Protein AF-A0A9N9E4N5-F1 (afdb_monomer_lite)

Structure (mmCIF, N/CA/C/O backbone):
data_AF-A0A9N9E4N5-F1
#
_entry.id   AF-A0A9N9E4N5-F1
#
loop_
_atom_site.group_PDB
_atom_site.id
_atom_site.type_symbol
_atom_site.label_atom_id
_atom_site.label_alt_id
_atom_site.label_comp_id
_atom_site.label_asym_id
_atom_site.label_entity_id
_atom_site.label_seq_id
_atom_site.pdbx_PDB_ins_code
_atom_site.Cartn_x
_atom_site.Cartn_y
_atom_site.Cartn_z
_atom_site.occupancy
_atom_site.B_iso_or_equiv
_atom_site.auth_seq_id
_atom_site.auth_comp_id
_atom_site.auth_asym_id
_atom_site.auth_atom_id
_atom_site.pdbx_PDB_model_num
ATOM 1 N N . LEU A 1 1 ? 21.007 6.378 -10.034 1.00 40.19 1 LEU A N 1
ATOM 2 C CA . LEU A 1 1 ? 21.274 6.884 -11.400 1.00 40.19 1 LEU A CA 1
ATOM 3 C C . LEU A 1 1 ? 22.443 6.085 -11.965 1.00 40.19 1 LEU A C 1
ATOM 5 O O . LEU A 1 1 ? 23.424 5.901 -11.254 1.00 40.19 1 LEU A O 1
ATOM 9 N N . ALA A 1 2 ? 22.245 5.466 -13.129 1.00 39.94 2 ALA A N 1
ATOM 10 C CA . ALA A 1 2 ? 23.002 4.316 -13.631 1.00 39.94 2 ALA A CA 1
ATOM 11 C C . ALA A 1 2 ? 24.512 4.587 -13.813 1.00 39.94 2 ALA A C 1
ATOM 13 O O . ALA A 1 2 ? 24.891 5.540 -14.486 1.00 39.94 2 ALA A O 1
ATOM 14 N N . LYS A 1 3 ? 25.372 3.726 -13.250 1.00 39.16 3 LYS A N 1
ATOM 15 C CA . LYS A 1 3 ? 26.809 3.657 -13.575 1.00 39.16 3 LYS A CA 1
ATOM 16 C C . LYS A 1 3 ? 27.015 2.567 -14.636 1.00 39.16 3 LYS A C 1
ATOM 18 O O . LYS A 1 3 ? 26.540 1.455 -14.431 1.00 39.16 3 LYS A O 1
ATOM 23 N N . GLY A 1 4 ? 27.696 2.877 -15.744 1.00 64.00 4 GLY A N 1
ATOM 24 C CA . GLY A 1 4 ? 28.015 1.925 -16.826 1.00 64.00 4 GLY A CA 1
ATOM 25 C C . GLY A 1 4 ? 27.503 2.361 -18.206 1.00 64.00 4 GLY A C 1
ATOM 26 O O . GLY A 1 4 ? 27.518 3.546 -18.500 1.00 64.00 4 GLY A O 1
ATOM 27 N N . THR A 1 5 ? 27.016 1.420 -19.026 1.00 58.59 5 THR A N 1
ATOM 28 C CA . THR A 1 5 ? 26.587 1.518 -20.452 1.00 58.59 5 THR A CA 1
ATOM 29 C C . THR A 1 5 ? 25.711 2.723 -20.843 1.00 58.59 5 THR A C 1
ATOM 31 O O . THR A 1 5 ? 25.606 3.059 -22.028 1.00 58.59 5 THR A O 1
ATOM 34 N N . TYR A 1 6 ? 25.095 3.364 -19.851 1.00 68.06 6 TYR A N 1
ATOM 35 C CA . TYR A 1 6 ? 24.177 4.495 -19.953 1.00 68.06 6 TYR A CA 1
ATOM 36 C C . TYR A 1 6 ? 24.793 5.852 -19.572 1.00 68.06 6 TYR A C 1
ATOM 38 O O . TYR A 1 6 ? 24.125 6.873 -19.697 1.00 68.06 6 TYR A O 1
ATOM 46 N N . SER A 1 7 ? 26.050 5.892 -19.118 1.00 61.91 7 SER A N 1
ATOM 47 C CA . SER A 1 7 ? 26.745 7.129 -18.726 1.00 61.91 7 SER A CA 1
ATOM 48 C C . SER A 1 7 ? 27.015 8.074 -19.898 1.00 61.91 7 SER A C 1
ATOM 50 O O . SER A 1 7 ? 27.228 9.261 -19.683 1.00 61.91 7 SER A O 1
ATOM 52 N N . THR A 1 8 ? 26.999 7.557 -21.129 1.00 64.56 8 THR A N 1
ATOM 53 C CA . THR A 1 8 ? 27.226 8.316 -22.367 1.00 64.56 8 THR A CA 1
ATOM 54 C C . THR A 1 8 ? 25.935 8.826 -23.011 1.00 64.56 8 THR A C 1
ATOM 56 O O . THR A 1 8 ? 25.988 9.394 -24.100 1.00 64.56 8 THR A O 1
ATOM 59 N N . VAL A 1 9 ? 24.771 8.583 -22.396 1.00 71.38 9 VAL A N 1
ATOM 60 C CA . VAL A 1 9 ? 23.482 9.033 -22.934 1.00 71.38 9 VAL A CA 1
ATOM 61 C C . VAL A 1 9 ? 23.268 10.497 -22.567 1.00 71.38 9 VAL A C 1
ATOM 63 O O . VAL A 1 9 ? 23.123 10.842 -21.396 1.00 71.38 9 VAL A O 1
ATOM 66 N N . THR A 1 10 ? 23.221 11.354 -23.582 1.00 70.75 10 THR A N 1
ATOM 67 C CA . THR A 1 10 ? 22.830 12.759 -23.464 1.00 70.75 10 THR A CA 1
ATOM 68 C C . THR A 1 10 ? 21.350 12.906 -23.804 1.00 70.75 10 THR A C 1
ATOM 70 O O . THR A 1 10 ? 20.903 12.471 -24.862 1.00 70.75 10 THR A O 1
ATOM 73 N N . PHE A 1 11 ? 20.577 13.503 -22.896 1.00 73.31 11 PHE A N 1
ATOM 74 C CA . PHE A 1 11 ? 19.181 13.866 -23.148 1.00 73.31 11 PHE A CA 1
ATOM 75 C C . PHE A 1 11 ? 19.132 15.288 -23.714 1.00 73.31 11 PHE A C 1
ATOM 77 O O . PHE A 1 11 ? 18.955 16.254 -22.974 1.00 73.31 11 PHE A O 1
ATOM 84 N N . ASP A 1 12 ? 19.355 15.416 -25.018 1.00 73.19 12 ASP A N 1
ATOM 85 C CA . ASP A 1 12 ? 19.166 16.657 -25.769 1.00 73.19 12 ASP A CA 1
ATOM 86 C C . ASP A 1 12 ? 17.814 16.655 -26.506 1.00 73.19 12 ASP A C 1
ATOM 88 O O . ASP A 1 12 ? 17.068 15.672 -26.490 1.00 73.19 12 ASP A O 1
ATOM 92 N N . LYS A 1 13 ? 17.462 17.789 -27.127 1.00 69.25 13 LYS A N 1
ATOM 93 C CA . LYS A 1 13 ? 16.214 17.917 -27.902 1.00 69.25 13 LYS A CA 1
ATOM 94 C C . LYS A 1 13 ? 16.168 16.951 -29.089 1.00 69.25 13 LYS A C 1
ATOM 96 O O . LYS A 1 13 ? 15.082 16.598 -29.534 1.00 69.25 13 LYS A O 1
ATOM 101 N N . ASP A 1 14 ? 17.329 16.483 -29.531 1.00 67.12 14 ASP A N 1
ATOM 102 C CA . ASP A 1 14 ? 17.497 15.684 -30.732 1.00 67.12 14 ASP A CA 1
ATOM 103 C C . ASP A 1 14 ? 17.645 14.182 -30.429 1.00 67.12 14 ASP A C 1
ATOM 105 O O . ASP A 1 14 ? 17.916 13.384 -31.328 1.00 67.12 14 ASP A O 1
ATOM 109 N N . VAL A 1 15 ? 17.414 13.750 -29.183 1.00 72.00 15 VAL A N 1
ATOM 110 C CA . VAL A 1 15 ? 17.681 12.372 -28.734 1.00 72.00 15 VAL A CA 1
ATOM 111 C C . VAL A 1 15 ? 16.871 11.310 -29.497 1.00 72.00 15 VAL A C 1
ATOM 113 O O . VAL A 1 15 ? 17.316 10.172 -29.631 1.00 72.00 15 VAL A O 1
ATOM 116 N N . PHE A 1 16 ? 15.715 11.688 -30.057 1.00 71.56 16 PHE A N 1
ATOM 117 C CA . PHE A 1 16 ? 14.858 10.840 -30.903 1.00 71.56 16 PHE A CA 1
ATOM 118 C C . PHE A 1 16 ? 14.857 11.242 -32.387 1.00 71.56 16 PHE A C 1
ATOM 120 O O . PHE A 1 16 ? 14.006 10.791 -33.164 1.00 71.56 16 PHE A O 1
ATOM 127 N N . THR A 1 17 ? 15.806 12.085 -32.802 1.00 70.62 17 THR A N 1
ATOM 128 C CA . THR A 1 17 ? 16.008 12.406 -34.218 1.00 70.62 17 THR A CA 1
ATOM 129 C C . THR A 1 17 ? 16.656 11.233 -34.949 1.00 70.62 17 THR A C 1
ATOM 131 O O . THR A 1 17 ? 17.382 10.404 -34.386 1.00 70.62 17 THR A O 1
ATOM 134 N N . LYS A 1 18 ? 16.343 11.117 -36.241 1.00 64.81 18 LYS A N 1
ATOM 135 C CA . LYS A 1 18 ? 16.797 10.001 -37.073 1.00 64.81 18 LYS A CA 1
ATOM 136 C C . LYS A 1 18 ? 18.325 10.032 -37.204 1.00 64.81 18 LYS A C 1
ATOM 138 O O . LYS A 1 18 ? 18.874 11.010 -37.691 1.00 64.81 18 LYS A O 1
ATOM 143 N N . GLY A 1 19 ? 18.986 8.936 -36.825 1.00 61.50 19 GLY A N 1
ATOM 144 C CA . GLY A 1 19 ? 20.447 8.797 -36.905 1.00 61.50 19 GLY A CA 1
ATOM 145 C C . GLY A 1 19 ? 21.194 9.052 -35.592 1.00 61.50 19 GLY A C 1
ATOM 146 O O . GLY A 1 19 ? 22.411 8.890 -35.567 1.00 61.50 19 GLY A O 1
ATOM 147 N N . SER A 1 20 ? 20.498 9.387 -34.496 1.00 68.06 20 SER A N 1
ATOM 148 C CA . SER A 1 20 ? 21.134 9.512 -33.181 1.00 68.06 20 SER A CA 1
ATOM 149 C C . SER A 1 20 ? 21.554 8.136 -32.628 1.00 68.06 20 SER A C 1
ATOM 151 O O . SER A 1 20 ? 20.694 7.262 -32.445 1.00 68.06 20 SER A O 1
ATOM 153 N N . PRO A 1 21 ? 22.847 7.928 -32.305 1.00 67.50 21 PRO A N 1
ATOM 154 C CA . PRO A 1 21 ? 23.360 6.647 -31.810 1.00 67.50 21 PRO A CA 1
ATOM 155 C C . PRO A 1 21 ? 22.882 6.312 -30.386 1.00 67.50 21 PRO A C 1
ATOM 157 O O . PRO A 1 21 ? 22.991 5.165 -29.954 1.00 67.50 21 PRO A O 1
ATOM 160 N N . ASN A 1 22 ? 22.335 7.293 -29.659 1.00 76.25 22 ASN A N 1
ATOM 161 C CA . ASN A 1 22 ? 21.905 7.150 -28.265 1.00 76.25 22 ASN A CA 1
ATOM 162 C C . ASN A 1 22 ? 20.390 6.954 -28.095 1.00 76.25 22 ASN A C 1
ATOM 164 O O . ASN A 1 22 ? 19.941 6.690 -26.980 1.00 76.25 22 ASN A O 1
ATOM 168 N N . SER A 1 23 ? 19.610 7.045 -29.175 1.00 77.00 23 SER A N 1
ATOM 169 C CA . SER A 1 23 ? 18.138 7.014 -29.154 1.00 77.00 23 SER A CA 1
ATOM 170 C C . SER A 1 23 ? 17.556 5.776 -28.460 1.00 77.00 23 SER A C 1
ATOM 172 O O . SER A 1 23 ? 16.678 5.894 -27.606 1.00 77.00 23 SER A O 1
ATOM 174 N N . VAL A 1 24 ? 18.096 4.589 -28.753 1.00 79.81 24 VAL A N 1
ATOM 175 C CA . VAL A 1 24 ? 17.646 3.320 -28.152 1.00 79.81 24 VAL A CA 1
ATOM 176 C C . VAL A 1 24 ? 17.944 3.275 -26.654 1.00 79.81 24 VAL A C 1
ATOM 178 O O . VAL A 1 24 ? 17.060 2.969 -25.861 1.00 79.81 24 VAL A O 1
ATOM 181 N N . LYS A 1 25 ? 19.158 3.654 -26.243 1.00 81.56 25 LYS A N 1
ATOM 182 C CA . LYS A 1 25 ? 19.541 3.670 -24.823 1.00 81.56 25 LYS A CA 1
ATOM 183 C C . LYS A 1 25 ? 18.754 4.712 -24.025 1.00 81.56 25 LYS A C 1
ATOM 185 O O . LYS A 1 25 ? 18.399 4.475 -22.873 1.00 81.56 25 LYS A O 1
ATOM 190 N N . ALA A 1 26 ? 18.478 5.867 -24.631 1.00 80.69 26 ALA A N 1
ATOM 191 C CA . ALA A 1 26 ? 17.637 6.901 -24.040 1.00 80.69 26 ALA A CA 1
ATOM 192 C C . ALA A 1 26 ? 16.198 6.406 -23.851 1.00 80.69 26 ALA A C 1
ATOM 194 O O . ALA A 1 26 ? 15.633 6.574 -22.772 1.00 80.69 26 ALA A O 1
ATOM 195 N N . MET A 1 27 ? 15.634 5.739 -24.863 1.00 82.94 27 MET A N 1
ATOM 196 C CA . MET A 1 27 ? 14.325 5.093 -24.779 1.00 82.94 27 MET A CA 1
ATOM 197 C C . MET A 1 27 ? 14.279 4.058 -23.653 1.00 82.94 27 MET A C 1
ATOM 199 O O . MET A 1 27 ? 13.367 4.108 -22.832 1.00 82.94 27 MET A O 1
ATOM 203 N N . GLU A 1 28 ? 15.269 3.167 -23.567 1.00 86.31 28 GLU A N 1
ATOM 204 C CA . GLU A 1 28 ? 15.332 2.123 -22.538 1.00 86.31 28 GLU A CA 1
ATOM 205 C C . GLU A 1 28 ? 15.332 2.722 -21.124 1.00 86.31 28 GLU A C 1
ATOM 207 O O . GLU A 1 28 ? 14.568 2.283 -20.264 1.00 86.31 28 GLU A O 1
ATOM 212 N N . LEU A 1 29 ? 16.113 3.785 -20.900 1.00 86.19 29 LEU A N 1
ATOM 213 C CA . LEU A 1 29 ? 16.134 4.515 -19.629 1.00 86.19 29 LEU A CA 1
ATOM 214 C C . LEU A 1 29 ? 14.802 5.191 -19.310 1.00 86.19 29 LEU A C 1
ATOM 216 O O . LEU A 1 29 ? 14.335 5.104 -18.173 1.00 86.19 29 LEU A O 1
ATOM 220 N N . ILE A 1 30 ? 14.210 5.880 -20.288 1.00 83.06 30 ILE A N 1
ATOM 221 C CA . ILE A 1 30 ? 12.943 6.594 -20.109 1.00 83.06 30 ILE A CA 1
ATOM 222 C C . ILE A 1 30 ? 11.839 5.591 -19.790 1.00 83.06 30 ILE A C 1
ATOM 224 O O . ILE A 1 30 ? 11.146 5.742 -18.792 1.00 83.06 30 ILE A O 1
ATOM 228 N N . VAL A 1 31 ? 11.712 4.527 -20.579 1.00 85.25 31 VAL A N 1
ATOM 229 C CA . VAL A 1 31 ? 10.697 3.488 -20.384 1.00 85.25 31 VAL A CA 1
ATOM 230 C C . VAL A 1 31 ? 10.873 2.790 -19.037 1.00 85.25 31 VAL A C 1
ATOM 232 O O . VAL A 1 31 ? 9.894 2.631 -18.309 1.00 85.25 31 VAL A O 1
ATOM 235 N N . TRP A 1 32 ? 12.104 2.434 -18.662 1.00 87.81 32 TRP A N 1
ATOM 236 C CA . TRP A 1 32 ? 12.388 1.867 -17.344 1.00 87.81 32 TRP A CA 1
ATOM 237 C C . TRP A 1 32 ? 11.975 2.816 -16.216 1.00 87.81 32 TRP A C 1
ATOM 239 O O . TRP A 1 32 ? 11.311 2.401 -15.268 1.00 87.81 32 TRP A O 1
ATOM 249 N N . PHE A 1 33 ? 12.334 4.098 -16.320 1.00 86.50 33 PHE A N 1
ATOM 250 C CA . PHE A 1 33 ? 11.974 5.105 -15.326 1.00 86.50 33 PHE A CA 1
ATOM 251 C C . PHE A 1 33 ? 10.456 5.271 -15.198 1.00 86.50 33 PHE A C 1
ATOM 253 O O . PHE A 1 33 ? 9.940 5.286 -14.080 1.00 86.50 33 PHE A O 1
ATOM 260 N N . LEU A 1 34 ? 9.746 5.362 -16.325 1.00 83.81 34 LEU A N 1
ATOM 261 C CA . LEU A 1 34 ? 8.293 5.525 -16.359 1.00 83.81 34 LEU A CA 1
ATOM 262 C C . LEU A 1 34 ? 7.591 4.317 -15.733 1.00 83.81 34 LEU A C 1
ATOM 264 O O . LEU A 1 34 ? 6.747 4.493 -14.860 1.00 83.81 34 LEU A O 1
ATOM 268 N N . PHE A 1 35 ? 7.975 3.094 -16.105 1.00 87.62 35 PHE A N 1
ATOM 269 C CA . PHE A 1 35 ? 7.388 1.892 -15.515 1.00 87.62 35 PHE A CA 1
ATOM 270 C C . PHE A 1 35 ? 7.705 1.757 -14.030 1.00 87.62 35 PHE A C 1
ATOM 272 O O . PHE A 1 35 ? 6.806 1.498 -13.236 1.00 87.62 35 PHE A O 1
ATOM 279 N N . LYS A 1 36 ? 8.946 2.038 -13.628 1.00 87.25 36 LYS A N 1
ATOM 280 C CA . LYS A 1 36 ? 9.342 2.024 -12.219 1.00 87.25 36 LYS A CA 1
ATOM 281 C C . LYS A 1 36 ? 8.551 3.032 -11.380 1.00 87.25 36 LYS A C 1
ATOM 283 O O . LYS A 1 36 ? 8.279 2.779 -10.211 1.00 87.25 36 LYS A O 1
ATOM 288 N N . LYS A 1 37 ? 8.189 4.179 -11.963 1.00 83.88 37 LYS A N 1
ATOM 289 C CA . LYS A 1 37 ? 7.310 5.168 -11.327 1.00 83.88 37 LYS A CA 1
ATOM 290 C C . LYS A 1 37 ? 5.844 4.745 -11.306 1.00 83.88 37 LYS A C 1
ATOM 292 O O . LYS A 1 37 ? 5.149 5.146 -10.380 1.00 83.88 37 LYS A O 1
ATOM 297 N N . LEU A 1 38 ? 5.397 3.963 -12.288 1.00 83.12 38 LEU A N 1
ATOM 298 C CA . LEU A 1 38 ? 4.043 3.414 -12.332 1.00 83.12 38 LEU A CA 1
ATOM 299 C C . LEU A 1 38 ? 3.847 2.338 -11.255 1.00 83.12 38 LEU A C 1
ATOM 301 O O . LEU A 1 38 ? 2.890 2.397 -10.494 1.00 83.12 38 LEU A O 1
ATOM 305 N N . ASP A 1 39 ? 4.757 1.366 -11.203 1.00 83.56 39 ASP A N 1
ATOM 306 C CA . ASP A 1 39 ? 4.752 0.265 -10.240 1.00 83.56 39 ASP A CA 1
ATOM 307 C C . ASP A 1 39 ? 6.161 -0.340 -10.137 1.00 83.56 39 ASP A C 1
ATOM 309 O O . ASP A 1 39 ? 6.596 -1.097 -11.010 1.00 83.56 39 ASP A O 1
ATOM 313 N N . ASP A 1 40 ? 6.900 -0.005 -9.076 1.00 86.56 40 ASP A N 1
ATOM 314 C CA . ASP A 1 40 ? 8.278 -0.478 -8.882 1.00 86.56 40 ASP A CA 1
ATOM 315 C C . ASP A 1 40 ? 8.357 -2.005 -8.713 1.00 86.56 40 ASP A C 1
ATOM 317 O O . ASP A 1 40 ? 9.259 -2.657 -9.251 1.00 86.56 40 ASP A O 1
ATOM 321 N N . SER A 1 41 ? 7.382 -2.590 -8.012 1.00 85.88 41 SER A N 1
ATOM 322 C CA . SER A 1 41 ? 7.349 -4.023 -7.716 1.00 85.88 41 SER A CA 1
ATOM 323 C C . SER A 1 41 ? 7.116 -4.828 -8.992 1.00 85.88 41 SER A C 1
ATOM 325 O O . SER A 1 41 ? 7.914 -5.701 -9.351 1.00 85.88 41 SER A O 1
ATOM 327 N N . LEU A 1 42 ? 6.071 -4.472 -9.744 1.00 87.31 42 LEU A N 1
ATOM 328 C CA . LEU A 1 42 ? 5.730 -5.154 -10.987 1.00 87.31 42 LEU A CA 1
ATOM 329 C C . LEU A 1 42 ? 6.785 -4.925 -12.071 1.00 87.31 42 LEU A C 1
ATOM 331 O O . LEU A 1 42 ? 7.081 -5.840 -12.840 1.00 87.31 42 LEU A O 1
ATOM 335 N N . THR A 1 43 ? 7.390 -3.735 -12.119 1.00 87.88 43 THR A N 1
ATOM 336 C CA . THR A 1 43 ? 8.475 -3.428 -13.061 1.00 87.88 43 THR A CA 1
ATOM 337 C C . THR A 1 43 ? 9.685 -4.308 -12.808 1.00 87.88 43 THR A C 1
ATOM 339 O O . THR A 1 43 ? 10.181 -4.941 -13.740 1.00 87.88 43 THR A O 1
ATOM 342 N N . THR A 1 44 ? 10.124 -4.407 -11.554 1.00 87.62 44 THR A N 1
ATOM 343 C CA . THR A 1 44 ? 11.280 -5.229 -11.180 1.00 87.62 44 THR A CA 1
ATOM 344 C C . THR A 1 44 ? 11.017 -6.715 -11.443 1.00 87.62 44 THR A C 1
ATOM 346 O O . THR A 1 44 ? 11.917 -7.428 -11.880 1.00 87.62 44 THR A O 1
ATOM 349 N N . ALA A 1 45 ? 9.775 -7.178 -11.262 1.00 89.38 45 ALA A N 1
ATOM 350 C CA . ALA A 1 45 ? 9.384 -8.552 -11.570 1.00 89.38 45 ALA A CA 1
ATOM 351 C C . ALA A 1 45 ? 9.324 -8.848 -13.082 1.00 89.38 45 ALA A C 1
ATOM 353 O O . ALA A 1 45 ? 9.740 -9.921 -13.518 1.00 89.38 45 ALA A O 1
ATOM 354 N N . LYS A 1 46 ? 8.800 -7.923 -13.901 1.00 88.69 46 LYS A N 1
ATOM 355 C CA . LYS A 1 46 ? 8.619 -8.132 -15.351 1.00 88.69 46 LYS A CA 1
ATOM 356 C C . LYS A 1 46 ? 9.905 -7.977 -16.155 1.00 88.69 46 LYS A C 1
ATOM 358 O O . LYS A 1 46 ? 10.113 -8.697 -17.129 1.00 88.69 46 LYS A O 1
ATOM 363 N N . PHE A 1 47 ? 10.751 -7.025 -15.788 1.00 89.56 47 PHE A N 1
ATOM 364 C CA . PHE A 1 47 ? 11.964 -6.686 -16.525 1.00 89.56 47 PHE A CA 1
ATOM 365 C C . PHE A 1 47 ? 13.192 -7.351 -15.897 1.00 89.56 47 PHE A C 1
ATOM 367 O O . PHE A 1 47 ? 14.126 -6.691 -15.446 1.00 89.56 47 PHE A O 1
ATOM 374 N N . THR A 1 48 ? 13.226 -8.683 -15.931 1.00 87.38 48 THR A N 1
ATOM 375 C CA . THR A 1 48 ? 14.382 -9.477 -15.472 1.00 87.38 48 THR A CA 1
ATOM 376 C C . THR A 1 48 ? 15.653 -9.216 -16.287 1.00 87.38 48 THR A C 1
ATOM 378 O O . THR A 1 48 ? 16.747 -9.566 -15.863 1.00 87.38 48 THR A O 1
ATOM 381 N N . CYS A 1 49 ? 15.510 -8.607 -17.467 1.00 85.25 49 CYS A N 1
ATOM 382 C CA . CYS A 1 49 ? 16.588 -8.196 -18.365 1.00 85.25 49 CYS A CA 1
ATOM 383 C C . CYS A 1 49 ? 17.217 -6.838 -17.999 1.00 85.25 49 CYS A C 1
ATOM 385 O O . CYS A 1 49 ? 18.012 -6.304 -18.771 1.00 85.25 49 CYS A O 1
ATOM 387 N N . TRP A 1 50 ? 16.829 -6.237 -16.870 1.00 83.75 50 TRP A N 1
ATOM 388 C CA . TRP A 1 50 ? 17.430 -5.009 -16.363 1.00 83.75 50 TRP A CA 1
ATOM 389 C C . TRP A 1 50 ? 18.457 -5.317 -15.256 1.00 83.75 50 TRP A C 1
ATOM 391 O O . TRP A 1 50 ? 18.118 -6.034 -14.315 1.00 83.75 50 TRP A O 1
ATOM 401 N N . PRO A 1 51 ? 19.681 -4.747 -15.289 1.00 84.25 51 PRO A N 1
ATOM 402 C CA . PRO A 1 51 ? 20.192 -3.755 -16.239 1.00 84.25 51 PRO A CA 1
ATOM 403 C C . PRO A 1 51 ? 20.597 -4.366 -17.588 1.00 84.25 51 PRO A C 1
ATOM 405 O O . PRO A 1 51 ? 21.113 -5.475 -17.653 1.00 84.25 51 PRO A O 1
ATOM 408 N N . ILE A 1 52 ? 20.415 -3.605 -18.668 1.00 83.62 52 ILE A N 1
ATOM 409 C CA . ILE A 1 52 ? 20.775 -4.048 -20.022 1.00 83.62 52 ILE A CA 1
ATOM 410 C C . ILE A 1 52 ? 22.291 -3.933 -20.204 1.00 83.62 52 ILE A C 1
ATOM 412 O O . ILE A 1 52 ? 22.846 -2.830 -20.187 1.00 83.62 52 ILE A O 1
ATOM 416 N N . LEU A 1 53 ? 22.953 -5.078 -20.370 1.00 80.12 53 LEU A N 1
ATOM 417 C CA . LEU A 1 53 ? 24.407 -5.173 -20.544 1.00 80.12 53 LEU A CA 1
ATOM 418 C C . LEU A 1 53 ? 24.807 -5.641 -21.950 1.00 80.12 53 LEU A C 1
ATOM 420 O O . LEU A 1 53 ? 25.913 -5.344 -22.395 1.00 80.12 53 LEU A O 1
ATOM 424 N N . ASP A 1 54 ? 23.909 -6.326 -22.657 1.00 82.06 54 ASP A N 1
ATOM 425 C CA . ASP A 1 54 ? 24.147 -6.930 -23.964 1.00 82.06 54 ASP A CA 1
ATOM 426 C C . ASP A 1 54 ? 22.942 -6.776 -24.918 1.00 82.06 54 ASP A C 1
ATOM 428 O O . ASP A 1 54 ? 21.840 -6.360 -24.540 1.00 82.06 54 ASP A O 1
ATOM 432 N N . LEU A 1 55 ? 23.162 -7.089 -26.200 1.00 82.56 55 LEU A N 1
ATOM 433 C CA . LEU A 1 55 ? 22.139 -6.982 -27.245 1.00 82.56 55 LEU A CA 1
ATOM 434 C C . LEU A 1 55 ? 20.921 -7.906 -27.006 1.00 82.56 55 LEU A C 1
ATOM 436 O O . LEU A 1 55 ? 19.795 -7.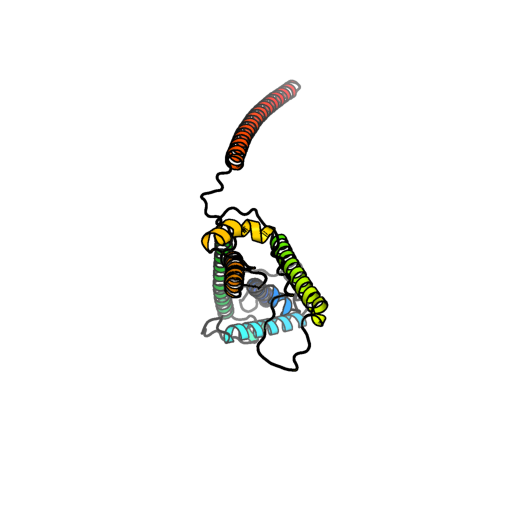438 -27.209 1.00 82.56 55 LEU A O 1
ATOM 440 N N . PRO A 1 56 ? 21.082 -9.169 -26.552 1.00 85.69 56 PRO A N 1
ATOM 441 C CA . PRO A 1 56 ? 19.955 -10.020 -26.169 1.00 85.69 56 PRO A CA 1
ATOM 442 C C . PRO A 1 56 ? 19.063 -9.401 -25.089 1.00 85.69 56 PRO A C 1
ATOM 444 O O . PRO A 1 56 ? 17.843 -9.353 -25.269 1.00 85.69 56 PRO A O 1
ATOM 447 N N . SER A 1 57 ? 19.646 -8.850 -24.017 1.00 85.38 57 SER A N 1
ATOM 448 C CA . SER A 1 57 ? 18.871 -8.195 -22.957 1.00 85.38 57 SER A CA 1
ATOM 449 C C . SER A 1 57 ? 18.148 -6.950 -23.468 1.00 85.38 57 SER A C 1
ATOM 451 O O . SER A 1 57 ? 17.010 -6.710 -23.074 1.00 85.38 57 SER A O 1
ATOM 453 N N . SER A 1 58 ? 18.745 -6.199 -24.402 1.00 85.06 58 SER A N 1
ATOM 454 C CA . SER A 1 58 ? 18.092 -5.050 -25.053 1.00 85.06 58 SER A CA 1
ATOM 455 C C . SER A 1 58 ? 16.881 -5.472 -25.894 1.00 85.06 58 SER A C 1
ATOM 457 O O . SER A 1 58 ? 15.813 -4.858 -25.837 1.00 85.06 58 SER A O 1
ATOM 459 N N . LEU A 1 59 ? 16.999 -6.551 -26.673 1.00 85.69 59 LEU A N 1
ATOM 460 C CA . LEU A 1 59 ? 15.887 -7.093 -27.464 1.00 85.69 59 LEU A CA 1
ATOM 461 C C . LEU A 1 59 ? 14.756 -7.624 -26.574 1.00 85.69 59 LEU A C 1
ATOM 463 O O . LEU A 1 59 ? 13.571 -7.399 -26.856 1.00 85.69 59 LEU A O 1
ATOM 467 N N . GLN A 1 60 ? 15.114 -8.307 -25.487 1.00 88.00 60 GLN A N 1
ATOM 468 C CA . GLN A 1 60 ? 14.154 -8.780 -24.498 1.00 88.00 60 GLN A CA 1
ATOM 469 C C . GLN A 1 60 ? 13.449 -7.603 -23.821 1.00 88.00 60 GLN A C 1
ATOM 471 O O . GLN A 1 60 ? 12.219 -7.589 -23.772 1.00 88.00 60 GLN A O 1
ATOM 476 N N . PHE A 1 61 ? 14.198 -6.588 -23.386 1.00 90.12 61 PHE A N 1
ATOM 477 C CA . PHE A 1 61 ? 13.658 -5.381 -22.768 1.00 90.12 61 PHE A CA 1
ATOM 478 C C . PHE A 1 61 ? 12.634 -4.700 -23.674 1.00 90.12 61 PHE A C 1
ATOM 480 O O . PHE A 1 61 ? 11.498 -4.473 -23.261 1.00 90.12 61 PHE A O 1
ATOM 487 N N . ARG A 1 62 ? 12.987 -4.456 -24.941 1.00 88.12 62 ARG A N 1
ATOM 488 C CA . ARG A 1 62 ? 12.083 -3.859 -25.937 1.00 88.12 62 ARG A CA 1
ATOM 489 C C . ARG A 1 62 ? 10.814 -4.677 -26.140 1.00 88.12 62 ARG A C 1
ATOM 491 O O . ARG A 1 62 ? 9.721 -4.122 -26.227 1.00 88.12 62 ARG A O 1
ATOM 498 N N . THR A 1 63 ? 10.941 -6.001 -26.162 1.00 88.44 63 THR A N 1
ATOM 499 C CA . THR A 1 63 ? 9.797 -6.907 -26.312 1.00 88.44 63 THR A CA 1
ATOM 500 C C . THR A 1 63 ? 8.873 -6.860 -25.092 1.00 88.44 63 THR A C 1
ATOM 502 O O . THR A 1 63 ? 7.653 -6.806 -25.255 1.00 88.44 63 THR A O 1
ATOM 505 N N . VAL A 1 64 ? 9.429 -6.860 -23.877 1.00 90.25 64 VAL A N 1
ATOM 506 C CA . VAL A 1 64 ? 8.660 -6.751 -22.626 1.00 90.25 64 VAL A CA 1
ATOM 507 C C . VAL A 1 64 ? 7.977 -5.386 -22.533 1.00 90.25 64 VAL A C 1
ATOM 509 O O . VAL A 1 64 ? 6.777 -5.331 -22.263 1.00 90.25 64 VAL A O 1
ATOM 512 N N . ALA A 1 65 ? 8.698 -4.305 -22.838 1.00 88.31 65 ALA A N 1
ATOM 513 C CA . ALA A 1 65 ? 8.168 -2.946 -22.857 1.00 88.31 65 ALA A CA 1
ATOM 514 C C . ALA A 1 65 ? 6.999 -2.797 -23.837 1.00 88.31 65 ALA A C 1
ATOM 516 O O . ALA A 1 65 ? 5.935 -2.315 -23.451 1.00 88.31 65 ALA A O 1
ATOM 517 N N . TYR A 1 66 ? 7.161 -3.274 -25.075 1.00 87.50 66 TYR A N 1
ATOM 518 C CA . TYR A 1 66 ? 6.096 -3.262 -26.076 1.00 87.50 66 TYR A CA 1
ATOM 519 C C . TYR A 1 66 ? 4.860 -4.031 -25.601 1.00 87.50 66 TYR A C 1
ATOM 521 O O . TYR A 1 66 ? 3.757 -3.492 -25.642 1.00 87.50 66 TYR A O 1
ATOM 529 N N . LYS A 1 67 ? 5.032 -5.267 -25.111 1.00 88.62 67 LYS A N 1
ATOM 530 C CA . LYS A 1 67 ? 3.911 -6.090 -24.631 1.00 88.62 67 LYS A CA 1
ATOM 531 C C . LYS A 1 67 ? 3.178 -5.433 -23.469 1.00 88.62 67 LYS A C 1
ATOM 533 O O . LYS A 1 67 ? 1.953 -5.483 -23.416 1.00 88.62 67 LYS A O 1
ATOM 538 N N . TRP A 1 68 ? 3.911 -4.830 -22.537 1.00 88.94 68 TRP A N 1
ATOM 539 C CA . TRP A 1 68 ? 3.287 -4.186 -21.390 1.00 88.94 68 TRP A CA 1
ATOM 540 C C . TRP A 1 68 ? 2.558 -2.899 -21.791 1.00 88.94 68 TRP A C 1
ATOM 542 O O . TRP A 1 68 ? 1.440 -2.679 -21.338 1.00 88.94 68 TRP A O 1
ATOM 552 N N . LEU A 1 69 ? 3.109 -2.101 -22.708 1.00 84.56 69 LEU A N 1
ATOM 553 C CA . LEU A 1 69 ? 2.408 -0.933 -23.252 1.00 84.56 69 LEU A CA 1
ATOM 554 C C . LEU A 1 69 ? 1.173 -1.310 -24.073 1.00 84.56 69 LEU A C 1
ATOM 556 O O . LEU A 1 69 ? 0.151 -0.638 -23.968 1.00 84.56 69 LEU A O 1
ATOM 560 N N . ASP A 1 70 ? 1.240 -2.386 -24.856 1.00 84.75 70 ASP A N 1
ATOM 561 C CA . ASP A 1 70 ? 0.086 -2.903 -25.599 1.00 84.75 70 ASP A CA 1
ATOM 562 C C . ASP A 1 70 ? -1.023 -3.377 -24.650 1.00 84.75 70 ASP A C 1
ATOM 564 O O . ASP A 1 70 ? -2.199 -3.095 -24.877 1.00 84.75 70 ASP A O 1
ATOM 568 N N . GLN A 1 71 ? -0.648 -4.016 -23.538 1.00 86.62 71 GLN A N 1
ATOM 569 C CA . GLN A 1 71 ? -1.592 -4.383 -22.487 1.00 86.62 71 GLN A CA 1
ATOM 570 C C . GLN A 1 71 ? -2.222 -3.142 -21.840 1.00 86.62 71 GLN A C 1
ATOM 572 O O . GLN A 1 71 ? -3.442 -3.048 -21.783 1.00 86.62 71 GLN A O 1
ATOM 577 N N . LEU A 1 72 ? -1.421 -2.143 -21.454 1.00 84.25 72 LEU A N 1
ATOM 578 C CA . LEU A 1 72 ? -1.937 -0.891 -20.885 1.00 84.25 72 LEU A CA 1
ATOM 579 C C . LEU A 1 72 ? -2.870 -0.146 -21.850 1.00 84.25 72 LEU A C 1
ATOM 581 O O . LEU A 1 72 ? -3.828 0.494 -21.417 1.00 84.25 72 LEU A O 1
ATOM 585 N N . LYS A 1 73 ? -2.615 -0.237 -23.162 1.00 81.50 73 LYS A N 1
ATOM 586 C CA . LYS A 1 73 ? -3.517 0.293 -24.187 1.00 81.50 73 LYS A CA 1
ATOM 587 C C . LYS A 1 73 ? -4.848 -0.460 -24.200 1.00 81.50 73 LYS A C 1
ATOM 589 O O . LYS A 1 73 ? -5.894 0.180 -24.211 1.00 81.50 73 LYS A O 1
ATOM 594 N N . LYS A 1 74 ? -4.813 -1.796 -24.209 1.00 83.69 74 LYS A N 1
ATOM 595 C CA . LYS A 1 74 ? -6.012 -2.656 -24.207 1.00 83.69 74 LYS A CA 1
ATOM 596 C C . LYS A 1 74 ? -6.860 -2.473 -22.955 1.00 83.69 74 LYS A C 1
ATOM 598 O O . LYS A 1 74 ? -8.080 -2.449 -23.055 1.00 83.69 74 LYS A O 1
ATOM 603 N N . ASP A 1 75 ? -6.211 -2.276 -21.815 1.00 83.50 75 ASP A N 1
ATOM 604 C CA . ASP A 1 75 ? -6.868 -2.045 -20.530 1.00 83.50 75 ASP A CA 1
ATOM 605 C C . ASP A 1 75 ? -7.437 -0.613 -20.405 1.00 83.50 75 ASP A C 1
ATOM 607 O O . ASP A 1 75 ? -8.046 -0.262 -19.397 1.00 83.50 75 ASP A O 1
ATOM 611 N N . GLY A 1 76 ? -7.255 0.233 -21.428 1.00 77.75 76 GLY A N 1
ATOM 612 C CA . GLY A 1 76 ? -7.827 1.579 -21.503 1.00 77.75 76 GLY A CA 1
ATOM 613 C C . GLY A 1 76 ? -7.046 2.656 -20.745 1.00 77.75 76 GLY A C 1
ATOM 614 O O . GLY A 1 76 ? -7.449 3.819 -20.749 1.00 77.75 76 GLY A O 1
ATOM 615 N N . TYR A 1 77 ? -5.903 2.322 -20.140 1.00 76.56 77 TYR A N 1
ATOM 616 C CA . TYR A 1 77 ? -5.107 3.261 -19.339 1.00 76.56 77 TYR A CA 1
ATOM 617 C C . TYR A 1 77 ? -4.447 4.372 -20.165 1.00 76.56 77 TYR A C 1
ATOM 619 O O . TYR A 1 77 ? -4.192 5.457 -19.650 1.00 76.56 77 TYR A O 1
ATOM 627 N N . LEU A 1 78 ? -4.210 4.132 -21.458 1.00 69.62 78 LEU A N 1
ATOM 628 C CA . LEU A 1 78 ? -3.669 5.122 -22.401 1.00 69.62 78 LEU A CA 1
ATOM 629 C C . LEU A 1 78 ? -4.764 5.928 -23.131 1.00 69.62 78 LEU A C 1
ATOM 631 O O . LEU A 1 78 ? -4.466 6.630 -24.102 1.00 69.62 78 LEU A O 1
ATOM 635 N N . GLY A 1 79 ? -6.023 5.819 -22.685 1.00 64.81 79 GLY A N 1
ATOM 636 C CA . GLY A 1 79 ? -7.207 6.394 -23.331 1.00 64.81 79 GLY A CA 1
ATOM 637 C C . GLY A 1 79 ? -7.532 5.751 -24.688 1.00 64.81 79 GLY A C 1
ATOM 638 O O . GLY A 1 79 ? -6.740 4.980 -25.231 1.00 64.81 79 GLY A O 1
ATOM 639 N N . ASN A 1 80 ? -8.682 6.104 -25.280 1.00 60.12 80 ASN A N 1
ATOM 640 C CA . ASN A 1 80 ? -9.052 5.742 -26.662 1.00 60.12 80 ASN A CA 1
ATOM 641 C C . ASN A 1 80 ? -8.213 6.533 -27.672 1.00 60.12 80 ASN A C 1
ATOM 643 O O . ASN A 1 80 ? -8.707 7.364 -28.432 1.00 60.12 80 ASN A O 1
ATOM 647 N N . THR A 1 81 ? -6.904 6.344 -27.618 1.00 59.00 81 THR A N 1
ATOM 648 C CA . THR A 1 81 ? -5.959 7.143 -28.372 1.00 59.00 81 THR A CA 1
ATOM 649 C C . THR A 1 81 ? -5.531 6.415 -29.637 1.00 59.00 81 THR A C 1
ATOM 651 O O . THR A 1 81 ? -5.243 5.216 -29.630 1.00 59.00 81 THR A O 1
ATOM 654 N N . ASP A 1 82 ? -5.412 7.174 -30.728 1.00 63.34 82 ASP A N 1
ATOM 655 C CA . ASP A 1 82 ? -4.889 6.735 -32.033 1.00 63.34 82 ASP A CA 1
ATOM 656 C C . ASP A 1 82 ? -3.368 6.433 -31.998 1.00 63.34 82 ASP A C 1
ATOM 658 O O . ASP A 1 82 ? -2.627 6.617 -32.961 1.00 63.34 82 ASP A O 1
ATOM 662 N N . ILE A 1 83 ? -2.838 6.013 -30.839 1.00 68.50 83 ILE A N 1
ATOM 663 C CA . ILE A 1 83 ? -1.440 5.600 -30.723 1.00 68.50 83 ILE A CA 1
ATOM 664 C C . ILE A 1 83 ? -1.292 4.257 -31.425 1.00 68.50 83 ILE A C 1
ATOM 666 O O . ILE A 1 83 ? -1.727 3.210 -30.934 1.00 68.50 83 ILE A O 1
ATOM 670 N N . VAL A 1 84 ? -0.611 4.268 -32.561 1.00 69.12 84 VAL A N 1
ATOM 671 C CA . VAL A 1 84 ? -0.224 3.052 -33.269 1.00 69.12 84 VAL A CA 1
ATOM 672 C C . VAL A 1 84 ? 1.042 2.482 -32.620 1.00 69.12 84 VAL A C 1
ATOM 674 O O . VAL A 1 84 ? 2.162 2.844 -32.977 1.00 69.12 84 VAL A O 1
ATOM 677 N N . LEU A 1 85 ? 0.865 1.585 -31.643 1.00 72.69 85 LEU A N 1
ATOM 678 C CA . LEU A 1 85 ? 1.961 0.820 -31.046 1.00 72.69 85 LEU A CA 1
ATOM 679 C C . LEU A 1 85 ? 2.432 -0.250 -32.039 1.00 72.69 85 LEU A C 1
ATOM 681 O O . LEU A 1 85 ? 1.737 -1.232 -32.294 1.00 72.69 85 LEU A O 1
ATOM 685 N N . ARG A 1 86 ? 3.630 -0.070 -32.597 1.00 73.00 86 ARG A N 1
ATOM 686 C CA . ARG A 1 86 ? 4.315 -1.082 -33.415 1.00 73.00 86 ARG A CA 1
ATOM 687 C C . ARG A 1 86 ? 5.608 -1.490 -32.735 1.00 73.00 86 ARG A C 1
ATOM 689 O O . ARG A 1 86 ? 6.281 -0.647 -32.154 1.00 73.00 86 ARG A O 1
ATOM 696 N N . ARG A 1 87 ? 5.993 -2.758 -32.876 1.00 71.38 87 ARG A N 1
ATOM 697 C CA . ARG A 1 87 ? 7.282 -3.263 -32.379 1.00 71.38 87 ARG A CA 1
ATOM 698 C C . ARG A 1 87 ? 8.466 -2.445 -32.917 1.00 71.38 87 ARG A C 1
ATOM 700 O O . ARG A 1 87 ? 9.358 -2.083 -32.160 1.00 71.38 87 ARG A O 1
ATOM 707 N N . THR A 1 88 ? 8.373 -2.019 -34.178 1.00 71.50 88 THR A N 1
ATOM 708 C CA . THR A 1 88 ? 9.363 -1.159 -34.842 1.00 71.50 88 THR A CA 1
ATOM 709 C C . THR A 1 88 ? 9.563 0.202 -34.172 1.00 71.50 88 THR A C 1
ATOM 711 O O . THR A 1 88 ? 10.631 0.787 -34.315 1.00 71.50 88 THR A O 1
ATOM 714 N N . LEU A 1 89 ? 8.590 0.692 -33.390 1.00 70.12 89 LEU A N 1
ATOM 715 C CA . LEU A 1 89 ? 8.751 1.910 -32.591 1.00 70.12 89 LEU A CA 1
ATOM 716 C C . LEU A 1 89 ? 9.913 1.761 -31.599 1.00 70.12 89 LEU A C 1
ATOM 718 O O . LEU A 1 89 ? 10.713 2.681 -31.464 1.00 70.12 89 LEU A O 1
ATOM 722 N N . PHE A 1 90 ? 10.023 0.589 -30.965 1.00 72.56 90 PHE A N 1
ATOM 723 C CA . PHE A 1 90 ? 11.080 0.239 -30.013 1.00 72.56 90 PHE A CA 1
ATOM 724 C C . PHE A 1 90 ? 12.357 -0.215 -30.717 1.00 72.56 90 PHE A C 1
ATOM 726 O O . PHE A 1 90 ? 13.451 0.032 -30.214 1.00 72.56 90 PHE A O 1
ATOM 733 N N . ASP A 1 91 ? 12.231 -0.865 -31.875 1.00 69.38 91 ASP A N 1
ATOM 734 C CA . ASP A 1 91 ? 13.390 -1.405 -32.583 1.00 69.38 91 ASP A CA 1
ATOM 735 C C . ASP A 1 91 ? 14.204 -0.325 -33.301 1.00 69.38 91 ASP A C 1
ATOM 737 O O . ASP A 1 91 ? 15.431 -0.339 -33.220 1.00 69.38 91 ASP A O 1
ATOM 741 N N . GLU A 1 92 ? 13.537 0.631 -33.950 1.00 67.00 92 GLU A N 1
ATOM 742 C CA . GLU A 1 92 ? 14.196 1.687 -34.722 1.00 67.00 92 GLU A CA 1
ATOM 743 C C . GLU A 1 92 ? 14.331 2.991 -33.931 1.00 67.00 92 GLU A C 1
ATOM 745 O O . GLU A 1 92 ? 15.185 3.803 -34.264 1.00 67.00 92 GLU A O 1
ATOM 750 N N . CYS A 1 93 ? 13.505 3.216 -32.900 1.00 64.56 93 CYS A N 1
ATOM 751 C CA . CYS A 1 93 ? 13.440 4.480 -32.150 1.00 64.56 93 CYS A CA 1
ATOM 752 C C . CYS A 1 93 ? 13.342 5.737 -33.049 1.00 64.56 93 CYS A C 1
ATOM 754 O O . CYS A 1 93 ? 13.729 6.833 -32.652 1.00 64.56 93 CYS A O 1
ATOM 756 N N . GLN A 1 94 ? 12.808 5.583 -34.268 1.00 59.31 94 GLN A N 1
ATOM 757 C CA . GLN A 1 94 ? 12.704 6.637 -35.276 1.00 59.31 94 GLN A CA 1
ATOM 758 C C . GLN A 1 94 ? 11.318 7.289 -35.255 1.00 59.31 94 GLN A C 1
ATOM 760 O O . GLN A 1 94 ? 10.287 6.614 -35.302 1.00 59.31 94 GLN A O 1
ATOM 765 N N . GLY A 1 95 ? 11.304 8.623 -35.248 1.00 62.59 95 GLY A N 1
ATOM 766 C CA . GLY A 1 95 ? 10.088 9.430 -35.321 1.00 62.59 95 GLY A CA 1
ATOM 767 C C . GLY A 1 95 ? 9.824 10.164 -34.016 1.00 62.59 95 GLY A C 1
ATOM 768 O O . GLY A 1 95 ? 9.020 9.718 -33.196 1.00 62.59 95 GLY A O 1
ATOM 769 N N . GLU A 1 96 ? 10.473 11.318 -33.873 1.00 64.69 96 GLU A N 1
ATOM 770 C CA . GLU A 1 96 ? 10.353 12.238 -32.739 1.00 64.69 96 GLU A CA 1
ATOM 771 C C . GLU A 1 96 ? 8.889 12.485 -32.342 1.00 64.69 96 GLU A C 1
ATOM 773 O O . GLU A 1 96 ? 8.537 12.377 -31.173 1.00 64.69 96 GLU A O 1
ATOM 778 N N . SER A 1 97 ? 7.996 12.695 -33.315 1.00 66.94 97 SER A N 1
ATOM 779 C CA . SER A 1 97 ? 6.571 12.947 -33.062 1.00 66.94 97 SER A CA 1
ATOM 780 C C . SER A 1 97 ? 5.815 11.753 -32.465 1.00 66.94 97 SER A C 1
ATOM 782 O O . SER A 1 97 ? 4.888 11.945 -31.678 1.00 66.94 97 SER A O 1
ATOM 784 N N . ARG A 1 98 ? 6.203 10.514 -32.796 1.00 70.56 98 ARG A N 1
ATOM 785 C CA . ARG A 1 98 ? 5.558 9.294 -32.274 1.00 70.56 98 ARG A CA 1
ATOM 786 C C . ARG A 1 98 ? 6.002 9.006 -30.849 1.00 70.56 98 ARG A C 1
ATOM 788 O O . ARG A 1 98 ? 5.166 8.715 -29.997 1.00 70.56 98 ARG A O 1
ATOM 795 N N . TRP A 1 99 ? 7.303 9.126 -30.598 1.00 71.50 99 TRP A N 1
ATOM 796 C CA . TRP A 1 99 ? 7.876 8.961 -29.266 1.00 71.50 99 TRP A CA 1
ATOM 797 C C . TRP A 1 99 ? 7.441 10.063 -28.314 1.00 71.50 99 TRP A C 1
ATOM 799 O O . TRP A 1 99 ? 7.053 9.762 -27.190 1.00 71.50 99 TRP A O 1
ATOM 809 N N . LYS A 1 100 ? 7.404 11.312 -28.783 1.00 72.69 100 LYS A N 1
ATOM 810 C CA . LYS A 1 100 ? 6.886 12.446 -28.020 1.00 72.69 100 LYS A CA 1
ATOM 811 C C . LYS A 1 100 ? 5.428 12.234 -27.611 1.00 72.69 100 LYS A C 1
ATOM 813 O O . LYS A 1 100 ? 5.125 12.318 -26.431 1.00 72.69 100 LYS A O 1
ATOM 818 N N . ASN A 1 101 ? 4.555 11.851 -28.545 1.00 76.31 101 ASN A N 1
ATOM 819 C CA . ASN A 1 101 ? 3.139 11.588 -28.252 1.00 76.31 101 ASN A CA 1
ATOM 820 C C . ASN A 1 101 ? 2.950 10.416 -27.264 1.00 76.31 101 ASN A C 1
ATOM 822 O O . ASN A 1 101 ? 2.133 10.495 -26.348 1.00 76.31 101 ASN A O 1
ATOM 826 N N . LEU A 1 102 ? 3.730 9.336 -27.407 1.00 76.00 102 LEU A N 1
ATOM 827 C CA . LEU A 1 102 ? 3.713 8.221 -26.453 1.00 76.00 102 LEU A CA 1
ATOM 828 C C . LEU A 1 102 ? 4.186 8.661 -25.059 1.00 76.00 102 LEU A C 1
ATOM 830 O O . LEU A 1 102 ? 3.530 8.350 -24.066 1.00 76.00 102 LEU A O 1
ATOM 834 N N . ALA A 1 103 ? 5.303 9.388 -24.986 1.00 74.00 103 ALA A N 1
ATOM 835 C CA . ALA A 1 103 ? 5.878 9.869 -23.736 1.00 74.00 103 ALA A CA 1
ATOM 836 C C . ALA A 1 103 ? 4.956 10.871 -23.028 1.00 74.00 103 ALA A C 1
ATOM 838 O O . ALA A 1 103 ? 4.765 10.757 -21.820 1.00 74.00 103 ALA A O 1
ATOM 839 N N . GLU A 1 104 ? 4.340 11.801 -23.762 1.00 77.44 104 GLU A N 1
ATOM 840 C CA . GLU A 1 104 ? 3.370 12.768 -23.233 1.00 77.44 104 GLU A CA 1
ATOM 841 C C . GLU A 1 104 ? 2.168 12.058 -22.606 1.00 77.44 104 GLU A C 1
ATOM 843 O O . GLU A 1 104 ? 1.790 12.360 -21.475 1.00 77.44 104 GLU A O 1
ATOM 848 N N . LYS A 1 105 ? 1.606 11.054 -23.287 1.00 77.88 105 LYS A N 1
ATOM 849 C CA . LYS A 1 105 ? 0.443 10.313 -22.779 1.00 77.88 105 LYS A CA 1
ATOM 850 C C . LYS A 1 105 ? 0.771 9.411 -21.601 1.00 77.88 105 LYS A C 1
ATOM 852 O O . LYS A 1 105 ? 0.017 9.389 -20.634 1.00 77.88 105 LYS A O 1
ATOM 857 N N . LEU A 1 106 ? 1.898 8.701 -21.650 1.00 76.19 106 LEU A N 1
ATOM 858 C CA . LEU A 1 106 ? 2.374 7.929 -20.501 1.00 76.19 106 LEU A CA 1
ATOM 859 C C . LEU A 1 106 ? 2.647 8.833 -19.299 1.00 76.19 106 LEU A C 1
ATOM 861 O O . LEU A 1 106 ? 2.282 8.480 -18.184 1.00 76.19 106 LEU A O 1
ATOM 865 N N . SER A 1 107 ? 3.237 10.008 -19.525 1.00 80.38 107 SER A N 1
ATOM 866 C CA . SER A 1 107 ? 3.471 10.990 -18.463 1.00 80.38 107 SER A CA 1
ATOM 867 C C . SER A 1 107 ? 2.154 11.503 -17.890 1.00 80.38 107 SER A C 1
ATOM 869 O O . SER A 1 107 ? 2.009 11.539 -16.676 1.00 80.38 107 SER A O 1
ATOM 871 N N . SER A 1 108 ? 1.166 11.825 -18.732 1.00 82.38 108 SER A N 1
ATOM 872 C CA . SER A 1 108 ? -0.174 12.220 -18.279 1.00 82.38 108 SER A CA 1
ATOM 873 C C . SER A 1 108 ? -0.822 11.136 -17.417 1.00 82.38 108 SER A C 1
ATOM 875 O O . SER A 1 108 ? -1.312 11.431 -16.334 1.00 82.38 108 SER A O 1
ATOM 877 N N . HIS A 1 109 ? -0.769 9.874 -17.854 1.00 79.94 109 HIS A N 1
ATOM 878 C CA . HIS A 1 109 ? -1.300 8.760 -17.073 1.00 79.94 109 HIS A CA 1
ATOM 879 C C . HIS A 1 109 ? -0.570 8.592 -15.733 1.00 79.94 109 HIS A C 1
ATOM 881 O O . HIS A 1 109 ? -1.202 8.371 -14.704 1.00 79.94 109 HIS A O 1
ATOM 887 N N . LEU A 1 110 ? 0.757 8.734 -15.725 1.00 81.81 110 LEU A N 1
ATOM 888 C CA . LEU A 1 110 ? 1.544 8.715 -14.494 1.00 81.81 110 LEU A CA 1
ATOM 889 C C . LEU A 1 110 ? 1.145 9.842 -13.544 1.00 81.81 110 LEU A C 1
ATOM 891 O O . LEU A 1 110 ? 1.018 9.589 -12.351 1.00 81.81 110 LEU A O 1
ATOM 895 N N . TYR A 1 111 ? 0.921 11.058 -14.047 1.00 82.81 111 TYR A N 1
ATOM 896 C CA . TYR A 1 111 ? 0.435 12.164 -13.224 1.00 82.81 111 TYR A CA 1
ATOM 897 C C . TYR A 1 111 ? -0.932 11.851 -12.611 1.00 82.81 111 TYR A C 1
ATOM 899 O O . TYR A 1 111 ? -1.086 12.035 -11.407 1.00 82.81 111 TYR A O 1
ATOM 907 N N . ASP A 1 112 ? -1.871 11.292 -13.378 1.00 83.19 112 ASP A N 1
ATOM 908 C CA . ASP A 1 112 ? -3.183 10.883 -12.857 1.00 83.19 112 ASP A CA 1
ATOM 909 C C . ASP A 1 112 ? -3.066 9.806 -11.769 1.00 83.19 112 ASP A C 1
ATOM 911 O O . ASP A 1 112 ? -3.778 9.836 -10.765 1.00 83.19 112 ASP A O 1
ATOM 915 N N . VAL A 1 113 ? -2.180 8.824 -11.960 1.00 82.12 113 VAL A N 1
ATOM 916 C CA . VAL A 1 113 ? -1.941 7.757 -10.976 1.00 82.12 113 VAL A CA 1
ATOM 917 C C . VAL A 1 113 ? -1.303 8.319 -9.709 1.00 82.12 113 VAL A C 1
ATOM 919 O O . VAL A 1 113 ? -1.733 7.973 -8.610 1.00 82.12 113 VAL A O 1
ATOM 922 N N . ILE A 1 114 ? -0.317 9.206 -9.845 1.00 81.75 114 ILE A N 1
ATOM 923 C CA . ILE A 1 114 ? 0.343 9.863 -8.713 1.00 81.75 114 ILE A CA 1
ATOM 924 C C . ILE A 1 114 ? -0.655 10.728 -7.940 1.00 81.75 114 ILE A C 1
ATOM 926 O O . ILE A 1 114 ? -0.691 10.653 -6.715 1.00 81.75 114 ILE A O 1
ATOM 930 N N . ASP A 1 115 ? -1.489 11.507 -8.628 1.00 84.06 115 ASP A N 1
ATOM 931 C CA . ASP A 1 115 ? -2.505 12.351 -7.997 1.00 84.06 115 ASP A CA 1
ATOM 932 C C . ASP A 1 115 ? -3.528 11.513 -7.219 1.00 84.06 115 ASP A C 1
ATOM 934 O O . ASP A 1 115 ? -3.777 11.761 -6.038 1.00 84.06 115 ASP A O 1
ATOM 938 N N . ARG A 1 116 ? -4.021 10.422 -7.822 1.00 84.31 116 ARG A N 1
ATOM 939 C CA . ARG A 1 116 ? -4.884 9.457 -7.124 1.00 84.31 116 ARG A CA 1
ATOM 940 C C . ARG A 1 116 ? -4.193 8.825 -5.923 1.00 84.31 116 ARG A C 1
ATOM 942 O O . ARG A 1 116 ? -4.842 8.647 -4.897 1.00 84.31 116 ARG A O 1
ATOM 949 N N . ASN A 1 117 ? -2.913 8.473 -6.030 1.00 82.62 117 ASN A N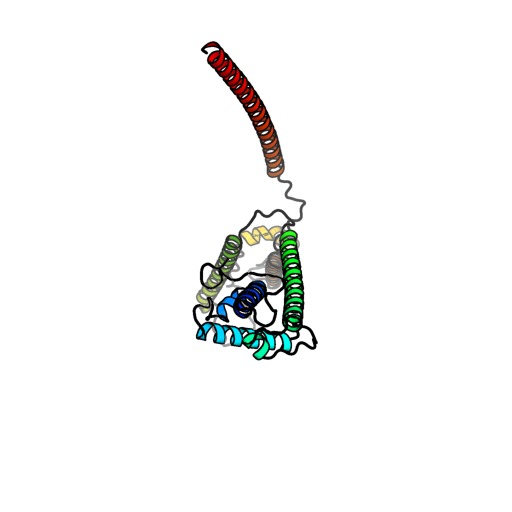 1
ATOM 950 C CA . ASN A 1 117 ? -2.175 7.898 -4.910 1.00 82.62 117 ASN A CA 1
ATOM 951 C C . ASN A 1 117 ? -2.024 8.910 -3.766 1.00 82.62 117 ASN A C 1
ATOM 953 O O . ASN A 1 117 ? -2.279 8.564 -2.619 1.00 82.62 117 ASN A O 1
ATOM 957 N N . ASN A 1 118 ? -1.713 10.170 -4.073 1.00 84.94 118 ASN A N 1
ATOM 958 C CA . ASN A 1 118 ? -1.634 11.242 -3.080 1.00 84.94 118 ASN A CA 1
ATOM 959 C C . ASN A 1 118 ? -2.992 11.496 -2.405 1.00 84.94 118 ASN A C 1
ATOM 961 O O . ASN A 1 118 ? -3.063 11.667 -1.189 1.00 84.94 118 ASN A O 1
ATOM 965 N N . GLU A 1 119 ? -4.083 11.489 -3.172 1.00 88.62 119 GLU A N 1
ATOM 966 C CA . GLU A 1 119 ? -5.442 11.616 -2.641 1.00 88.62 119 GLU A CA 1
ATOM 967 C C . GLU A 1 119 ? -5.813 10.416 -1.754 1.00 88.62 119 GLU A C 1
ATOM 969 O O . GLU A 1 119 ? -6.396 10.586 -0.683 1.00 88.62 119 GLU A O 1
ATOM 974 N N . LEU A 1 120 ? -5.433 9.195 -2.140 1.00 85.56 120 LEU A N 1
ATOM 975 C CA . LEU A 1 120 ? -5.610 8.008 -1.302 1.00 85.56 120 LEU A CA 1
ATOM 976 C C . LEU A 1 120 ? -4.777 8.088 -0.021 1.00 85.56 120 LEU A C 1
ATOM 978 O O . LEU A 1 120 ? -5.301 7.802 1.053 1.00 85.56 120 LEU A O 1
ATOM 982 N N . GLU A 1 121 ? -3.521 8.521 -0.095 1.00 83.88 121 GLU A N 1
ATOM 983 C CA . GLU A 1 121 ? -2.671 8.750 1.077 1.00 83.88 121 GLU A CA 1
ATOM 984 C C . GLU A 1 121 ? -3.268 9.806 2.007 1.00 83.88 121 GLU A C 1
ATOM 986 O O . GLU A 1 121 ? -3.289 9.621 3.226 1.00 83.88 121 GLU A O 1
ATOM 991 N N . LYS A 1 122 ? -3.839 10.877 1.450 1.00 85.25 122 LYS A N 1
ATOM 992 C CA . LYS A 1 122 ? -4.555 11.898 2.214 1.00 85.25 122 LYS A CA 1
ATOM 993 C C . LYS A 1 122 ? -5.792 11.322 2.897 1.00 85.25 122 LYS A C 1
ATOM 995 O O . LYS A 1 122 ? -5.968 11.542 4.091 1.00 85.25 122 LYS A O 1
ATOM 1000 N N . ARG A 1 123 ? -6.603 10.519 2.202 1.00 83.31 123 ARG A N 1
ATOM 1001 C CA . ARG A 1 123 ? -7.761 9.826 2.798 1.00 83.31 123 ARG A CA 1
ATOM 1002 C C . ARG A 1 123 ? -7.352 8.840 3.879 1.00 83.31 123 ARG A C 1
ATOM 1004 O O . ARG A 1 123 ? -8.012 8.754 4.909 1.00 83.31 123 ARG A O 1
ATOM 1011 N N . ILE A 1 124 ? -6.253 8.116 3.680 1.00 79.94 124 ILE A N 1
ATOM 1012 C CA . ILE A 1 124 ? -5.660 7.250 4.699 1.00 79.94 124 ILE A CA 1
ATOM 1013 C C . ILE A 1 124 ? -5.256 8.100 5.904 1.00 79.94 124 ILE A C 1
ATOM 1015 O O . ILE A 1 124 ? -5.600 7.753 7.032 1.00 79.94 124 ILE A O 1
ATOM 1019 N N . HIS A 1 125 ? -4.572 9.222 5.699 1.00 77.31 125 HIS A N 1
ATOM 1020 C CA . HIS A 1 125 ? -4.175 10.121 6.776 1.00 77.31 125 HIS A CA 1
ATOM 1021 C C . HIS A 1 125 ? -5.388 10.691 7.527 1.00 77.31 125 HIS A C 1
ATOM 1023 O O . HIS A 1 125 ? -5.415 10.669 8.755 1.00 77.31 125 HIS A O 1
ATOM 1029 N N . GLU A 1 126 ? -6.422 11.135 6.816 1.00 80.62 126 GLU A N 1
ATOM 1030 C CA . GLU A 1 126 ? -7.679 11.626 7.387 1.00 80.62 126 GLU A CA 1
ATOM 1031 C C . GLU A 1 126 ? -8.433 10.533 8.148 1.00 80.62 126 GLU A C 1
ATOM 1033 O O . GLU A 1 126 ? -8.919 10.781 9.249 1.00 80.62 126 GLU A O 1
ATOM 1038 N N . PHE A 1 127 ? -8.462 9.302 7.637 1.00 72.62 127 PHE A N 1
ATOM 1039 C CA . PHE A 1 127 ? -9.031 8.149 8.333 1.00 72.62 127 PHE A CA 1
ATOM 1040 C C . PHE A 1 127 ? -8.285 7.849 9.643 1.00 72.62 127 PHE A C 1
ATOM 1042 O O . PHE A 1 127 ? -8.905 7.600 10.680 1.00 72.62 127 PHE A O 1
ATOM 1049 N N . HIS A 1 128 ? -6.952 7.929 9.635 1.00 63.16 128 HIS A N 1
ATOM 1050 C CA . HIS A 1 128 ? -6.141 7.784 10.846 1.00 63.16 128 HIS A CA 1
ATOM 1051 C C . HIS A 1 128 ? -6.312 8.970 11.809 1.00 63.16 128 HIS A C 1
ATOM 1053 O O . HIS A 1 128 ? -6.354 8.772 13.023 1.00 63.16 128 HIS A O 1
ATOM 1059 N N . LYS A 1 129 ? -6.499 10.189 11.292 1.00 64.69 129 LYS A N 1
ATOM 1060 C CA . LYS A 1 129 ? -6.818 11.390 12.077 1.00 64.69 129 LYS A CA 1
ATOM 1061 C C . LYS A 1 129 ? -8.222 11.321 12.694 1.00 64.69 129 LYS A C 1
ATOM 1063 O O . LYS A 1 129 ? -8.402 11.735 13.833 1.00 64.69 129 LYS A O 1
ATOM 1068 N N . GLY A 1 130 ? -9.198 10.728 12.006 1.00 54.88 130 GLY A N 1
ATOM 1069 C CA . GLY A 1 130 ? -10.551 10.481 12.517 1.00 54.88 130 GLY A CA 1
ATOM 1070 C C . GLY A 1 130 ? -10.600 9.459 13.660 1.00 54.88 130 GLY A C 1
ATOM 1071 O O . GLY A 1 130 ? -11.468 9.541 14.523 1.00 54.88 130 GLY A O 1
ATOM 1072 N N . LYS A 1 131 ? -9.622 8.546 13.737 1.00 51.44 131 LYS A N 1
ATOM 1073 C CA . LYS A 1 131 ? -9.419 7.657 14.898 1.00 51.44 131 LYS A CA 1
ATOM 1074 C C . LYS A 1 131 ? -8.690 8.316 16.074 1.00 51.44 131 LYS A C 1
ATOM 1076 O O . LYS A 1 131 ? -8.650 7.726 17.150 1.00 51.44 131 LYS A O 1
ATOM 1081 N N . HIS A 1 132 ? -8.146 9.522 15.900 1.00 44.53 132 HIS A N 1
ATOM 1082 C CA . HIS A 1 132 ? -7.540 10.309 16.980 1.00 44.53 132 HIS A CA 1
ATOM 1083 C C . HIS A 1 132 ? -8.563 11.090 17.824 1.00 44.53 132 HIS A C 1
ATOM 1085 O O . HIS A 1 132 ? -8.171 11.832 18.726 1.00 44.53 132 HIS A O 1
ATOM 1091 N N . ILE A 1 133 ? -9.865 10.904 17.590 1.00 47.69 133 ILE A N 1
ATOM 1092 C CA . ILE A 1 133 ? -10.906 11.437 18.467 1.00 47.69 133 ILE A CA 1
ATOM 1093 C C . ILE A 1 133 ? -10.974 10.546 19.720 1.00 47.69 133 ILE A C 1
ATOM 1095 O O . ILE A 1 133 ? -11.389 9.390 19.662 1.00 47.69 133 ILE A O 1
ATOM 1099 N N . ASN A 1 134 ? -10.554 11.135 20.842 1.00 44.78 134 ASN A N 1
ATOM 1100 C CA . ASN A 1 134 ? -10.612 10.659 22.230 1.00 44.78 134 ASN A CA 1
ATOM 1101 C C . ASN A 1 134 ? -9.460 9.760 22.714 1.00 44.78 134 ASN A C 1
ATOM 1103 O O . ASN A 1 134 ? -9.591 8.549 22.879 1.00 44.78 134 ASN A O 1
ATOM 1107 N N . GLY A 1 135 ? -8.350 10.415 23.071 1.00 49.06 135 GLY A N 1
ATOM 1108 C CA . GLY A 1 135 ? -7.693 10.184 24.366 1.00 49.06 135 GLY A CA 1
ATOM 1109 C C . GLY A 1 135 ? -7.115 8.798 24.657 1.00 49.06 135 GLY A C 1
ATOM 1110 O O . GLY A 1 135 ? -6.913 8.475 25.823 1.00 49.06 135 GLY A O 1
ATOM 1111 N N . ARG A 1 136 ? -6.828 7.968 23.651 1.00 45.94 136 ARG A N 1
ATOM 1112 C CA . ARG A 1 136 ? -5.992 6.778 23.851 1.00 45.94 136 ARG A CA 1
ATOM 1113 C C . ARG A 1 136 ? -4.580 7.066 23.376 1.00 45.94 136 ARG A C 1
ATOM 1115 O O . ARG A 1 136 ? -4.376 7.493 22.241 1.00 45.94 136 ARG A O 1
ATOM 1122 N N . GLU A 1 137 ? -3.632 6.837 24.283 1.00 52.69 137 GLU A N 1
ATOM 1123 C CA . GLU A 1 137 ? -2.200 6.751 24.011 1.00 52.69 137 GLU A CA 1
ATOM 1124 C C . GLU A 1 137 ? -1.932 6.015 22.696 1.00 52.69 137 GLU A C 1
ATOM 1126 O O . GLU A 1 137 ? -2.700 5.140 22.293 1.00 52.69 137 GLU A O 1
ATOM 1131 N N . LYS A 1 138 ? -0.835 6.377 22.027 1.00 51.25 138 LYS A N 1
ATOM 1132 C CA . LYS A 1 138 ? -0.341 5.727 20.810 1.00 51.25 138 LYS A CA 1
ATOM 1133 C C . LYS A 1 138 ? -0.148 4.223 21.050 1.00 51.25 138 LYS A C 1
ATOM 1135 O O . LYS A 1 138 ? 0.941 3.796 21.414 1.00 51.25 138 LYS A O 1
ATOM 1140 N N . VAL A 1 139 ? -1.193 3.424 20.846 1.00 54.91 139 VAL A N 1
ATOM 1141 C CA . VAL A 1 139 ? -1.096 1.966 20.890 1.00 54.91 139 VAL A CA 1
ATOM 1142 C C . VAL A 1 139 ? -0.647 1.497 19.510 1.00 54.91 139 VAL A C 1
ATOM 1144 O O . VAL A 1 139 ? -1.383 1.636 18.531 1.00 54.91 139 VAL A O 1
ATOM 1147 N N . THR A 1 140 ? 0.576 0.981 19.419 1.00 64.19 140 THR A N 1
ATOM 1148 C CA . THR A 1 140 ? 1.172 0.462 18.178 1.00 64.19 140 THR A CA 1
ATOM 1149 C C . THR A 1 140 ? 0.347 -0.716 17.638 1.00 64.19 140 THR A C 1
ATOM 1151 O O . THR A 1 140 ? -0.313 -1.422 18.403 1.00 64.19 140 THR A O 1
ATOM 1154 N N . VAL A 1 141 ? 0.390 -0.977 16.325 1.00 56.47 141 VAL A N 1
ATOM 1155 C CA . VAL A 1 141 ? -0.328 -2.105 15.683 1.00 56.47 141 VAL A CA 1
ATOM 1156 C C . VAL A 1 141 ? -0.034 -3.440 16.382 1.00 56.47 141 VAL A C 1
ATOM 1158 O O . VAL A 1 141 ? -0.947 -4.230 16.606 1.00 56.47 141 VAL A O 1
ATOM 1161 N N . GLU A 1 142 ? 1.208 -3.632 16.822 1.00 60.41 142 GLU A N 1
ATOM 1162 C CA . GLU A 1 142 ? 1.675 -4.803 17.577 1.00 60.41 142 GLU A CA 1
ATOM 1163 C C . GLU A 1 142 ? 1.010 -4.936 18.957 1.00 60.41 142 GLU A C 1
ATOM 1165 O O . GLU A 1 142 ? 0.679 -6.033 19.408 1.00 60.41 142 GLU A O 1
ATOM 1170 N N . GLN A 1 143 ? 0.740 -3.814 19.627 1.00 61.72 143 GLN A N 1
ATOM 1171 C CA . GLN A 1 143 ? 0.059 -3.798 20.921 1.00 61.72 143 GLN A CA 1
ATOM 1172 C C . GLN A 1 143 ? -1.450 -4.045 20.764 1.00 61.72 143 GLN A C 1
ATOM 1174 O O . GLN A 1 143 ? -2.063 -4.703 21.607 1.00 61.72 143 GLN A O 1
ATOM 1179 N N . LEU A 1 144 ? -2.058 -3.578 19.666 1.00 61.62 144 LEU A N 1
ATOM 1180 C CA . LEU A 1 144 ? -3.443 -3.913 19.321 1.00 61.62 144 LEU A CA 1
ATOM 1181 C C . LEU A 1 144 ? -3.593 -5.391 18.951 1.00 61.62 144 LEU A C 1
ATOM 1183 O O . LEU A 1 144 ? -4.549 -6.028 19.400 1.00 61.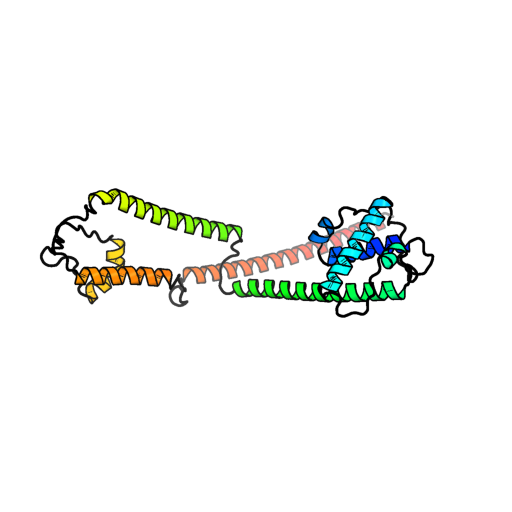62 144 LEU A O 1
ATOM 1187 N N . SER A 1 145 ? -2.655 -5.957 18.184 1.00 68.62 145 SER A N 1
ATOM 1188 C CA . SER A 1 145 ? -2.659 -7.390 17.880 1.00 68.62 145 SER A CA 1
ATOM 1189 C C . SER A 1 145 ? -2.450 -8.222 19.138 1.00 68.62 145 SER A C 1
ATOM 1191 O O . SER A 1 145 ? -3.191 -9.177 19.345 1.00 68.62 145 SER A O 1
ATOM 1193 N N . PHE A 1 146 ? -1.535 -7.820 20.025 1.00 71.12 146 PHE A N 1
ATOM 1194 C CA . PHE A 1 146 ? -1.321 -8.496 21.303 1.00 71.12 146 PHE A CA 1
ATOM 1195 C C . PHE A 1 146 ? -2.579 -8.464 22.179 1.00 71.12 146 PHE A C 1
ATOM 1197 O O . PHE A 1 146 ? -3.008 -9.489 22.703 1.00 71.12 146 PHE A O 1
ATOM 1204 N N . LYS A 1 147 ? -3.243 -7.306 22.275 1.00 73.31 147 LYS A N 1
ATOM 1205 C CA . LYS A 1 147 ? -4.494 -7.170 23.031 1.00 73.31 147 LYS A CA 1
ATOM 1206 C C . LYS A 1 147 ? -5.622 -8.023 22.447 1.00 73.31 147 LYS A C 1
ATOM 1208 O O . LYS A 1 147 ? -6.382 -8.615 23.207 1.00 73.31 147 LYS A O 1
ATOM 1213 N N . ARG A 1 148 ? -5.721 -8.112 21.118 1.00 75.81 148 ARG A N 1
ATOM 1214 C CA . ARG A 1 148 ? -6.700 -8.969 20.434 1.00 75.81 148 ARG A CA 1
ATOM 1215 C C . ARG A 1 148 ? -6.417 -10.453 20.663 1.00 75.81 148 ARG A C 1
ATOM 1217 O O . ARG A 1 148 ? -7.355 -11.203 20.908 1.00 75.81 148 ARG A O 1
ATOM 1224 N N . ILE A 1 149 ? -5.153 -10.868 20.596 1.00 83.19 149 ILE A N 1
ATOM 1225 C CA . ILE A 1 149 ? -4.736 -12.251 20.867 1.00 83.19 149 ILE A CA 1
ATOM 1226 C C . ILE A 1 149 ? -5.077 -12.621 22.309 1.00 83.19 149 ILE A C 1
ATOM 1228 O O . ILE A 1 149 ? -5.759 -13.616 22.521 1.00 83.19 149 ILE A O 1
ATOM 1232 N N . LYS A 1 150 ? -4.743 -11.756 23.271 1.00 82.75 150 LYS A N 1
ATOM 1233 C CA . LYS A 1 150 ? -5.086 -11.960 24.681 1.00 82.75 150 LYS A CA 1
ATOM 1234 C C . LYS A 1 150 ? -6.596 -12.110 24.904 1.00 82.75 150 LYS A C 1
ATOM 1236 O O . LYS A 1 150 ? -7.030 -13.034 25.574 1.00 82.75 150 LYS A O 1
ATOM 1241 N N . GLN A 1 151 ? -7.414 -11.259 24.279 1.00 78.94 151 GLN A N 1
ATOM 1242 C CA . GLN A 1 151 ? -8.877 -11.381 24.359 1.00 78.94 151 GLN A CA 1
ATOM 1243 C C . GLN A 1 151 ? -9.405 -12.696 23.764 1.00 78.94 151 GLN A C 1
ATOM 1245 O O . GLN A 1 151 ? -10.368 -13.263 24.276 1.00 78.94 151 GLN A O 1
ATOM 1250 N N . LEU A 1 152 ? -8.796 -13.182 22.679 1.00 85.19 152 LEU A N 1
ATOM 1251 C CA . LEU A 1 152 ? -9.151 -14.471 22.084 1.00 85.19 152 LEU A CA 1
ATOM 1252 C C . LEU A 1 152 ? -8.726 -15.646 22.970 1.00 85.19 152 LEU A C 1
ATOM 1254 O O . LEU A 1 152 ? -9.446 -16.639 23.038 1.00 85.19 152 LEU A O 1
ATOM 1258 N N . GLU A 1 153 ? -7.585 -15.542 23.645 1.00 83.69 153 GLU A N 1
ATOM 1259 C CA . GLU A 1 153 ? -7.115 -16.535 24.613 1.00 83.69 153 GLU A CA 1
ATOM 1260 C C . GLU A 1 153 ? -8.024 -16.596 25.840 1.00 83.69 153 GLU A C 1
ATOM 1262 O O . GLU A 1 153 ? -8.437 -17.690 26.218 1.00 83.69 153 GLU A O 1
ATOM 1267 N N . ASP A 1 154 ? -8.439 -15.447 26.380 1.00 84.62 154 ASP A N 1
ATOM 1268 C CA . ASP A 1 154 ? -9.400 -15.373 27.487 1.00 84.62 154 ASP A CA 1
ATOM 1269 C C . ASP A 1 154 ? -10.740 -16.025 27.097 1.00 84.62 154 ASP A C 1
ATOM 1271 O O . ASP A 1 154 ? -11.296 -16.838 27.838 1.00 84.62 154 ASP A O 1
ATOM 1275 N N . ALA A 1 155 ? -11.243 -15.736 25.890 1.00 85.38 155 ALA A N 1
ATOM 1276 C CA . ALA A 1 155 ? -12.468 -16.350 25.378 1.00 85.38 155 ALA A CA 1
ATOM 1277 C C . ALA A 1 155 ? -12.324 -17.871 25.191 1.00 85.38 155 ALA A C 1
ATOM 1279 O O . ALA A 1 155 ? -13.229 -18.627 25.544 1.00 85.38 155 ALA A O 1
ATOM 1280 N N . ARG A 1 156 ? -11.180 -18.337 24.670 1.00 89.50 156 ARG A N 1
ATOM 1281 C CA . ARG A 1 156 ? -10.873 -19.771 24.536 1.00 89.50 156 ARG A CA 1
ATOM 1282 C C . ARG A 1 156 ? -10.775 -20.457 25.892 1.00 89.50 156 ARG A C 1
ATOM 1284 O O . ARG A 1 156 ? -11.255 -21.577 26.030 1.00 89.50 156 ARG A O 1
ATOM 1291 N N . PHE A 1 157 ? -10.184 -19.798 26.882 1.00 91.19 157 PHE A N 1
ATOM 1292 C CA . PHE A 1 157 ? -10.091 -20.315 28.241 1.00 91.19 157 PHE A CA 1
ATOM 1293 C C . PHE A 1 157 ? -11.481 -20.508 28.856 1.00 91.19 157 PHE A C 1
ATOM 1295 O O . PHE A 1 157 ? -11.786 -21.594 29.352 1.00 91.19 157 PHE A O 1
ATOM 1302 N N . ILE A 1 158 ? -12.357 -19.503 28.749 1.00 84.38 158 ILE A N 1
ATOM 1303 C CA . ILE A 1 158 ? -13.748 -19.597 29.217 1.00 84.38 158 ILE A CA 1
ATOM 1304 C C . ILE A 1 158 ? -14.482 -20.726 28.487 1.00 84.38 158 ILE A C 1
ATOM 1306 O O . ILE A 1 158 ? -15.109 -21.564 29.128 1.00 84.38 158 ILE A O 1
ATOM 1310 N N . TRP A 1 159 ? -14.356 -20.800 27.161 1.00 89.06 159 TRP A N 1
ATOM 1311 C CA . TRP A 1 159 ? -14.991 -21.845 26.357 1.00 89.06 159 TRP A CA 1
ATOM 1312 C C . TRP A 1 159 ? -14.545 -23.253 26.766 1.00 89.06 159 TRP A C 1
ATOM 1314 O O . TRP A 1 159 ? -15.373 -24.142 26.957 1.00 89.06 159 TRP A O 1
ATOM 1324 N N . ASN A 1 160 ? -13.243 -23.455 26.961 1.00 89.69 160 ASN A N 1
ATOM 1325 C CA . ASN A 1 160 ? -12.701 -24.736 27.404 1.00 89.69 160 ASN A CA 1
ATOM 1326 C C . ASN A 1 160 ? -13.133 -25.078 28.833 1.00 89.69 160 ASN A C 1
ATOM 1328 O O . ASN A 1 160 ? -13.389 -26.244 29.120 1.00 89.69 160 ASN A O 1
ATOM 1332 N N . SER A 1 161 ? -13.280 -24.075 29.699 1.00 83.44 161 SER A N 1
ATOM 1333 C CA . SER A 1 161 ? -13.813 -24.256 31.052 1.00 83.44 161 SER A CA 1
ATOM 1334 C C . SER A 1 161 ? -15.277 -24.709 31.010 1.00 83.44 161 SER A C 1
ATOM 1336 O O . SER A 1 161 ? -15.643 -25.661 31.694 1.00 83.44 161 SER A O 1
ATOM 1338 N N . CYS A 1 162 ? -16.100 -24.112 30.140 1.00 74.94 162 CYS A N 1
ATOM 1339 C CA . CYS A 1 162 ? -17.474 -24.558 29.900 1.00 74.94 162 CYS A CA 1
ATOM 1340 C C . CYS A 1 162 ? -17.527 -25.985 29.340 1.00 74.94 162 CYS A C 1
ATOM 1342 O O . CYS A 1 162 ? -18.317 -26.796 29.812 1.00 74.94 162 CYS A O 1
ATOM 1344 N N . LEU A 1 163 ? -16.679 -26.325 28.364 1.00 82.19 163 LEU A N 1
ATOM 1345 C CA . LEU A 1 163 ? -16.626 -27.680 27.808 1.00 82.19 163 LEU A CA 1
ATOM 1346 C C . LEU A 1 163 ? -16.159 -28.718 28.834 1.00 82.19 163 LEU A C 1
ATOM 1348 O O . LEU A 1 163 ? -16.684 -29.830 28.848 1.00 82.19 163 LEU A O 1
ATOM 1352 N N . SER A 1 164 ? -15.199 -28.363 29.691 1.00 81.81 164 SER A N 1
ATOM 1353 C CA . SER A 1 164 ? -14.756 -29.213 30.799 1.00 81.81 164 SER A CA 1
ATOM 1354 C C . SER A 1 164 ? -15.896 -29.448 31.781 1.00 81.81 164 SER A C 1
ATOM 1356 O O . SER A 1 164 ? -16.192 -30.595 32.091 1.00 81.81 164 SER A O 1
ATOM 1358 N N . TRP A 1 165 ? -16.605 -28.385 32.176 1.00 82.12 165 TRP A N 1
ATOM 1359 C CA . TRP A 1 165 ? -17.778 -28.486 33.043 1.00 82.12 165 TRP A CA 1
ATOM 1360 C C . TRP A 1 165 ? -18.871 -29.374 32.435 1.00 82.12 165 TRP A C 1
ATOM 1362 O O . TRP A 1 165 ? -19.435 -30.207 33.138 1.00 82.12 165 TRP A O 1
ATOM 1372 N N . ILE A 1 166 ? -19.146 -29.248 31.131 1.00 75.06 166 ILE A N 1
ATOM 1373 C CA . ILE A 1 166 ? -20.129 -30.097 30.440 1.00 75.06 166 ILE A CA 1
ATOM 1374 C C . ILE A 1 166 ? -19.696 -31.563 30.494 1.00 75.06 166 ILE A C 1
ATOM 1376 O O . ILE A 1 166 ? -20.515 -32.411 30.825 1.00 75.06 166 ILE A O 1
ATOM 1380 N N . ARG A 1 167 ? -18.427 -31.869 30.193 1.00 76.88 167 ARG A N 1
ATOM 1381 C CA . ARG A 1 167 ? -17.894 -33.243 30.228 1.00 76.88 167 ARG A CA 1
ATOM 1382 C C . ARG A 1 167 ? -17.922 -33.843 31.627 1.00 76.88 167 ARG A C 1
ATOM 1384 O O . ARG A 1 167 ? -18.291 -34.996 31.789 1.00 76.88 167 ARG A O 1
ATOM 1391 N N . GLU A 1 168 ? -17.571 -33.058 32.632 1.00 76.56 168 GLU A N 1
ATOM 1392 C CA . GLU A 1 168 ? -17.557 -33.490 34.028 1.00 76.56 168 GLU A CA 1
ATOM 1393 C C . GLU A 1 168 ? -18.979 -33.720 34.566 1.00 76.56 168 GLU A C 1
ATOM 1395 O O . GLU A 1 168 ? -19.210 -34.623 35.365 1.00 76.56 168 GLU A O 1
ATOM 1400 N N . ASN A 1 169 ? -19.961 -32.980 34.041 1.00 66.06 169 ASN A N 1
ATOM 1401 C CA . ASN A 1 169 ? -21.379 -33.152 34.353 1.00 66.06 169 ASN A CA 1
ATOM 1402 C C . ASN A 1 169 ? -22.136 -34.061 33.374 1.00 66.06 169 ASN A C 1
ATOM 1404 O O . ASN A 1 169 ? -23.345 -34.219 33.539 1.00 66.06 169 ASN A O 1
ATOM 1408 N N . GLN A 1 170 ? -21.478 -34.701 32.398 1.00 63.44 170 GLN A N 1
ATOM 1409 C CA . GLN A 1 170 ? -22.153 -35.620 31.467 1.00 63.44 170 GLN A CA 1
ATOM 1410 C C . GLN A 1 170 ? -22.864 -36.762 32.200 1.00 63.44 170 GLN A C 1
ATOM 1412 O O . GLN A 1 170 ? -23.939 -37.164 31.780 1.00 63.44 170 GLN A O 1
ATOM 1417 N N . ASN A 1 171 ? -22.327 -37.224 33.333 1.00 59.06 171 ASN A N 1
ATOM 1418 C CA . ASN A 1 171 ? -22.953 -38.273 34.146 1.00 59.06 171 ASN A CA 1
ATOM 1419 C C . ASN A 1 171 ? -24.190 -37.787 34.931 1.00 59.06 171 ASN A C 1
ATOM 1421 O O . ASN A 1 171 ? -25.009 -38.605 35.337 1.00 59.06 171 ASN A O 1
ATOM 1425 N N . ASN A 1 172 ? -24.337 -36.471 35.134 1.00 56.25 172 ASN A N 1
ATOM 1426 C CA . ASN A 1 172 ? -25.511 -35.847 35.759 1.00 56.25 172 ASN A CA 1
ATOM 1427 C C . ASN A 1 172 ? -26.569 -35.436 34.719 1.00 56.25 172 ASN A C 1
ATOM 1429 O O . ASN A 1 172 ? -27.740 -35.256 35.051 1.00 56.25 172 ASN A O 1
ATOM 1433 N N . ILE A 1 173 ? -26.166 -35.284 33.455 1.00 52.38 173 ILE A N 1
ATOM 1434 C CA . ILE A 1 173 ? -27.049 -35.043 32.311 1.00 52.38 173 ILE A CA 1
ATOM 1435 C C . ILE A 1 173 ? -27.447 -36.423 31.774 1.00 52.38 173 ILE A C 1
ATOM 1437 O O . ILE A 1 173 ? -26.909 -36.908 30.784 1.00 52.38 173 ILE A O 1
ATOM 1441 N N . GLY A 1 174 ? -28.318 -37.088 32.532 1.00 44.72 174 GLY A N 1
ATOM 1442 C CA . GLY A 1 174 ? -28.684 -38.487 32.344 1.00 44.72 174 GLY A CA 1
ATOM 1443 C C . GLY A 1 174 ? -29.237 -38.850 30.963 1.00 44.72 174 GLY A C 1
ATOM 1444 O O . GLY A 1 174 ? -29.750 -38.017 30.215 1.00 44.72 174 GLY A O 1
ATOM 1445 N N . ASP A 1 175 ? -29.119 -40.149 30.696 1.00 44.81 175 ASP A N 1
ATOM 1446 C CA . ASP A 1 175 ? -29.657 -40.917 29.577 1.00 44.81 175 ASP A CA 1
ATOM 1447 C C . ASP A 1 175 ? -31.125 -40.553 29.285 1.00 44.81 175 ASP A C 1
ATOM 1449 O O . ASP A 1 175 ? -32.001 -40.660 30.147 1.00 44.81 175 ASP A O 1
ATOM 1453 N N . TYR A 1 176 ? -31.386 -40.067 28.070 1.00 50.72 176 TYR A N 1
ATOM 1454 C CA . TYR A 1 176 ? -32.702 -39.601 27.628 1.00 50.72 176 TYR A CA 1
ATOM 1455 C C . TYR A 1 176 ? -33.548 -40.759 27.108 1.00 50.72 176 TYR A C 1
ATOM 1457 O O . TYR A 1 176 ? -34.011 -40.725 25.967 1.00 50.72 176 TYR A O 1
ATOM 1465 N N . ASP A 1 177 ? -33.803 -41.758 27.946 1.00 46.38 177 ASP A N 1
ATOM 1466 C CA . ASP A 1 177 ? -34.873 -42.695 27.646 1.00 46.38 177 ASP A CA 1
ATOM 1467 C C . ASP A 1 177 ? -35.739 -42.987 28.872 1.00 46.38 177 ASP A C 1
ATOM 1469 O O . ASP A 1 177 ? -35.262 -43.314 29.954 1.00 46.38 177 ASP A O 1
ATOM 1473 N N . THR A 1 178 ? -37.051 -42.874 28.654 1.00 40.22 178 THR A N 1
ATOM 1474 C CA . THR A 1 178 ? -38.185 -43.177 29.549 1.00 40.22 178 THR A CA 1
ATOM 1475 C C . THR A 1 178 ? -38.708 -42.107 30.546 1.00 40.22 178 THR A C 1
ATOM 1477 O O . THR A 1 178 ? -38.347 -42.018 31.710 1.00 40.22 178 THR A O 1
ATOM 1480 N N . ASN A 1 179 ? -39.784 -41.445 30.088 1.00 37.34 179 ASN A N 1
ATOM 1481 C CA . ASN A 1 179 ? -41.053 -41.151 30.791 1.00 37.34 179 ASN A CA 1
ATOM 1482 C C . ASN A 1 179 ? -41.248 -39.959 31.777 1.00 37.34 179 ASN A C 1
ATOM 1484 O O . ASN A 1 179 ? -40.922 -40.004 32.956 1.00 37.34 179 ASN A O 1
ATOM 1488 N N . LYS A 1 18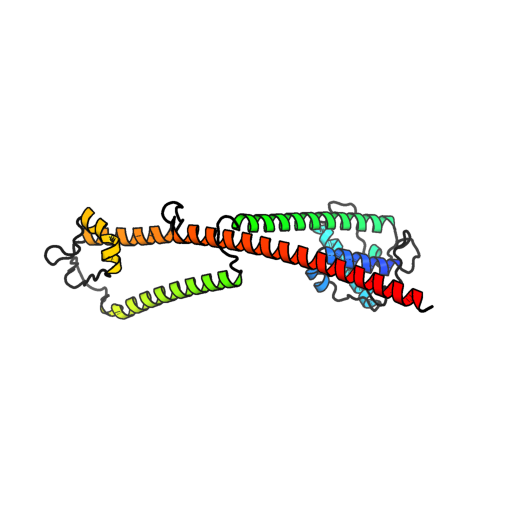0 ? -42.101 -39.031 31.289 1.00 44.41 180 LYS A N 1
ATOM 1489 C CA . LYS A 1 180 ? -43.280 -38.376 31.923 1.00 44.41 180 LYS A CA 1
ATOM 1490 C C . LYS A 1 180 ? -43.087 -37.361 33.072 1.00 44.41 180 LYS A C 1
ATOM 1492 O O . LYS A 1 180 ? -43.224 -37.670 34.249 1.00 44.41 180 LYS A O 1
ATOM 1497 N N . TYR A 1 181 ? -43.014 -36.084 32.677 1.00 45.78 181 TYR A N 1
ATOM 1498 C CA . TYR A 1 181 ? -43.610 -34.908 33.350 1.00 45.78 181 TYR A CA 1
ATOM 1499 C C . TYR A 1 181 ? -43.418 -34.736 34.870 1.00 45.78 181 TYR A C 1
ATOM 1501 O O . TYR A 1 181 ? -44.355 -34.335 35.564 1.00 45.78 181 TYR A O 1
ATOM 1509 N N . ARG A 1 182 ? -42.210 -34.934 35.407 1.00 38.12 182 ARG A N 1
ATOM 1510 C CA . ARG A 1 182 ? -41.843 -34.389 36.727 1.00 38.12 182 ARG A CA 1
ATOM 1511 C C . ARG A 1 182 ? -40.430 -33.813 36.702 1.00 38.12 182 ARG A C 1
ATOM 1513 O O . ARG A 1 182 ? -39.456 -34.541 36.820 1.00 38.12 182 ARG A O 1
ATOM 1520 N N . LEU A 1 183 ? -40.326 -32.488 36.600 1.00 42.47 183 LEU A N 1
ATOM 1521 C CA . LEU A 1 183 ? -39.120 -31.762 37.001 1.00 42.47 183 LEU A CA 1
ATOM 1522 C C . LEU A 1 183 ? -39.088 -31.740 38.539 1.00 42.47 183 LEU A C 1
ATOM 1524 O O . LEU A 1 183 ? -39.604 -30.815 39.164 1.00 42.47 183 LEU A O 1
ATOM 1528 N N . ASN A 1 184 ? -38.552 -32.789 39.169 1.00 41.97 184 ASN A N 1
ATOM 1529 C CA . ASN A 1 184 ? -38.238 -32.749 40.599 1.00 41.97 184 ASN A CA 1
ATOM 1530 C C . ASN A 1 184 ? -36.988 -31.869 40.786 1.00 41.97 184 ASN A C 1
ATOM 1532 O O . ASN A 1 184 ? -35.861 -32.344 40.724 1.00 41.97 184 ASN A O 1
ATOM 1536 N N . GLY A 1 185 ? -37.189 -30.568 41.007 1.00 49.91 185 GLY A N 1
ATOM 1537 C CA . GLY A 1 185 ? -36.129 -29.591 41.293 1.00 49.91 185 GLY A CA 1
ATOM 1538 C C . GLY A 1 185 ? -35.568 -29.673 42.718 1.00 49.91 185 GLY A C 1
ATOM 1539 O O . GLY A 1 185 ? -35.300 -28.638 43.316 1.00 49.91 185 GLY A O 1
ATOM 1540 N N . GLN A 1 186 ? -35.466 -30.876 43.286 1.00 45.50 186 GLN A N 1
ATOM 1541 C CA . GLN A 1 186 ? -34.999 -31.089 44.659 1.00 45.50 186 GLN A CA 1
ATOM 1542 C C . GLN A 1 186 ? -33.468 -31.246 44.724 1.00 45.50 186 GLN A C 1
ATOM 1544 O O . GLN A 1 186 ? -32.868 -30.829 45.707 1.00 45.50 186 GLN A O 1
ATOM 1549 N N . ASP A 1 187 ? -32.848 -31.723 43.635 1.00 46.66 187 ASP A N 1
ATOM 1550 C CA . ASP A 1 187 ? -31.397 -31.963 43.532 1.00 46.66 187 ASP A CA 1
ATOM 1551 C C . ASP A 1 187 ? -30.625 -30.901 42.727 1.00 46.66 187 ASP A C 1
ATOM 1553 O O . ASP A 1 187 ? -29.405 -30.982 42.584 1.00 46.66 187 ASP A O 1
ATOM 1557 N N . ILE A 1 188 ? -31.289 -29.866 42.199 1.00 53.31 188 ILE A N 1
ATOM 1558 C CA . ILE A 1 188 ? -30.588 -28.794 41.477 1.00 53.31 188 ILE A CA 1
ATOM 1559 C C . ILE A 1 188 ? -30.062 -27.787 42.508 1.00 53.31 188 ILE A C 1
ATOM 1561 O O . ILE A 1 188 ? -30.742 -26.830 42.885 1.00 53.31 188 ILE A O 1
ATOM 1565 N N . SER A 1 189 ? -28.826 -28.003 42.962 1.00 46.59 189 SER A N 1
ATOM 1566 C CA . SER A 1 189 ? -28.063 -27.034 43.756 1.00 46.59 189 SER A CA 1
ATOM 1567 C C . SER A 1 189 ? -27.717 -25.815 42.893 1.00 46.59 189 SER A C 1
ATOM 1569 O O . SER A 1 189 ? -26.661 -25.731 42.268 1.00 46.59 189 SER A O 1
ATOM 1571 N N . LEU A 1 190 ? -28.644 -24.863 42.810 1.00 53.38 190 LEU A N 1
ATOM 1572 C CA . LEU A 1 190 ? -28.409 -23.571 42.172 1.00 53.38 190 LEU A CA 1
ATOM 1573 C C . LEU A 1 190 ? -27.543 -22.709 43.094 1.00 53.38 190 LEU A C 1
ATOM 1575 O O . LEU A 1 190 ? -28.046 -21.930 43.901 1.00 53.38 190 LEU A O 1
ATOM 1579 N N . GLN A 1 191 ? -26.226 -22.864 42.979 1.00 52.84 191 GLN A N 1
ATOM 1580 C CA . GLN A 1 191 ? -25.276 -21.938 43.583 1.00 52.84 191 GLN A CA 1
ATOM 1581 C C . GLN A 1 191 ? -25.134 -20.718 42.674 1.00 52.84 191 GLN A C 1
ATOM 1583 O O . GLN A 1 191 ? -24.477 -20.768 41.635 1.00 52.84 191 GLN A O 1
ATOM 1588 N N . VAL A 1 192 ? -25.786 -19.620 43.053 1.00 55.06 192 VAL A N 1
ATOM 1589 C CA . VAL A 1 192 ? -25.558 -18.316 42.424 1.00 55.06 192 VAL A CA 1
ATOM 1590 C C . VAL A 1 192 ? -24.245 -17.762 42.988 1.00 55.06 192 VAL A C 1
ATOM 1592 O O . VAL A 1 192 ? -24.158 -17.579 44.202 1.00 55.06 192 VAL A O 1
ATOM 1595 N N . PRO A 1 193 ? -23.220 -17.499 42.156 1.00 52.44 193 PRO A N 1
ATOM 1596 C CA . PRO A 1 193 ? -21.957 -16.941 42.627 1.00 52.44 193 PRO A CA 1
ATOM 1597 C C . PRO A 1 193 ? -22.168 -15.622 43.379 1.00 52.44 193 PRO A C 1
ATOM 1599 O O . PRO A 1 193 ? -22.938 -14.769 42.940 1.00 52.44 193 PRO A O 1
ATOM 1602 N N . GLU A 1 194 ? -21.441 -15.419 44.476 1.00 52.72 194 GLU A N 1
ATOM 1603 C CA . GLU A 1 194 ? -21.589 -14.268 45.385 1.00 52.72 194 GLU A CA 1
ATOM 1604 C C . GLU A 1 194 ? -21.456 -12.908 44.673 1.00 52.72 194 GLU A C 1
ATOM 1606 O O . GLU A 1 194 ? -22.174 -11.954 44.959 1.00 52.72 194 GLU A O 1
ATOM 1611 N N . ILE A 1 195 ? -20.612 -12.844 43.641 1.00 53.78 195 ILE A N 1
ATOM 1612 C CA . ILE A 1 195 ? -20.451 -11.657 42.791 1.00 53.78 195 ILE A CA 1
ATOM 1613 C C . ILE A 1 195 ? -21.767 -11.300 42.076 1.00 53.78 195 ILE A C 1
ATOM 1615 O O . ILE A 1 195 ? -22.102 -10.125 41.957 1.00 53.78 195 ILE A O 1
ATOM 1619 N N . MET A 1 196 ? -22.526 -12.297 41.608 1.00 57.62 196 MET A N 1
ATOM 1620 C CA . MET A 1 196 ? -23.828 -12.087 40.966 1.00 57.62 196 MET A CA 1
ATOM 1621 C C . MET A 1 196 ? -24.914 -11.720 41.979 1.00 57.62 196 MET A C 1
ATOM 1623 O O . MET A 1 196 ? -25.755 -10.882 41.665 1.00 57.62 196 MET A O 1
ATOM 1627 N N . MET A 1 197 ? -24.868 -12.291 43.188 1.00 59.97 197 MET A N 1
ATOM 1628 C CA . MET A 1 197 ? -25.744 -11.884 44.295 1.00 59.97 197 MET A CA 1
ATOM 1629 C C . MET A 1 197 ? -25.574 -10.394 44.607 1.00 59.97 197 MET A C 1
ATOM 1631 O O . MET A 1 197 ? -26.555 -9.656 44.567 1.00 59.97 197 MET A O 1
ATOM 1635 N N . ASN A 1 198 ? -24.334 -9.930 44.787 1.00 59.84 198 ASN A N 1
ATOM 1636 C CA . ASN A 1 198 ? -24.041 -8.525 45.090 1.00 59.84 198 ASN A CA 1
ATOM 1637 C C . ASN A 1 198 ? -24.395 -7.590 43.921 1.00 59.84 198 ASN A C 1
ATOM 1639 O O . ASN A 1 198 ? -24.886 -6.483 44.121 1.00 59.84 198 ASN A O 1
ATOM 1643 N N . MET A 1 199 ? -24.162 -8.021 42.676 1.00 57.75 199 MET A N 1
ATOM 1644 C CA . MET A 1 199 ? -24.472 -7.212 41.491 1.00 57.75 199 MET A CA 1
ATOM 1645 C C . MET A 1 199 ? -25.975 -7.025 41.248 1.00 57.75 199 MET A C 1
ATOM 1647 O O . MET A 1 199 ? -26.367 -6.035 40.630 1.00 57.75 199 MET A O 1
ATOM 1651 N N . TRP A 1 200 ? -26.808 -7.972 41.678 1.00 64.12 200 TRP A N 1
ATOM 1652 C CA . TRP A 1 200 ? -28.244 -7.980 41.391 1.00 64.12 200 TRP A CA 1
ATOM 1653 C C . TRP A 1 200 ? -29.111 -7.778 42.636 1.00 64.12 200 TRP A C 1
ATOM 1655 O O . TRP A 1 200 ? -30.331 -7.879 42.540 1.00 64.12 200 TRP A O 1
ATOM 1665 N N . GLU A 1 201 ? -28.521 -7.458 43.787 1.00 63.34 201 GLU A N 1
ATOM 1666 C CA . GLU A 1 201 ? -29.201 -7.381 45.086 1.00 63.34 201 GLU A CA 1
ATOM 1667 C C . GLU A 1 201 ? -30.436 -6.460 45.072 1.00 63.34 201 GLU A C 1
ATOM 1669 O O . GLU A 1 201 ? -31.522 -6.854 45.501 1.00 63.34 201 GLU A O 1
ATOM 1674 N N . ASP A 1 202 ? -30.324 -5.283 44.453 1.00 62.50 202 ASP A N 1
ATOM 1675 C CA . ASP A 1 202 ? -31.442 -4.344 44.268 1.00 62.50 202 ASP A CA 1
ATOM 1676 C C . ASP A 1 202 ? -32.556 -4.917 43.363 1.00 62.50 202 ASP A C 1
ATOM 1678 O O . ASP A 1 202 ? -33.746 -4.681 43.581 1.00 62.50 202 ASP A O 1
ATOM 1682 N N . GLN A 1 203 ? -32.202 -5.744 42.374 1.00 61.84 203 GLN A N 1
ATOM 1683 C CA . GLN A 1 203 ? -33.167 -6.405 41.485 1.00 61.84 203 GLN A CA 1
ATOM 1684 C C . GLN A 1 203 ? -33.867 -7.585 42.171 1.00 61.84 203 GLN A C 1
ATOM 1686 O O . GLN A 1 203 ? -35.072 -7.771 41.987 1.00 61.84 203 GLN A O 1
ATOM 1691 N N . PHE A 1 204 ? -33.150 -8.336 43.012 1.00 63.50 204 PHE A N 1
ATOM 1692 C CA . PHE A 1 204 ? -33.729 -9.377 43.863 1.00 63.50 204 PHE A CA 1
ATOM 1693 C C . PHE A 1 204 ? -34.789 -8.797 44.806 1.00 63.50 204 PHE A C 1
ATOM 1695 O O . PHE A 1 204 ? -35.879 -9.367 44.925 1.00 63.50 204 PHE A O 1
ATOM 1702 N N . GLN A 1 205 ? -34.507 -7.638 45.412 1.00 64.69 205 GLN A N 1
ATOM 1703 C CA . GLN A 1 205 ? -35.440 -6.944 46.303 1.00 64.69 205 GLN A CA 1
ATOM 1704 C C . GLN A 1 205 ? -36.652 -6.372 45.553 1.00 64.69 205 GLN A C 1
ATOM 1706 O O . GLN A 1 205 ? -37.789 -6.544 46.000 1.00 64.69 205 GLN A O 1
ATOM 1711 N N . LYS A 1 206 ? -36.440 -5.749 44.385 1.00 66.69 206 LYS A N 1
ATOM 1712 C CA . LYS A 1 206 ? -37.517 -5.154 43.573 1.00 66.69 206 LYS A CA 1
ATOM 1713 C C . LYS A 1 206 ? -38.467 -6.187 42.968 1.00 66.69 206 LYS A C 1
ATOM 1715 O O . LYS A 1 206 ? -39.677 -5.977 42.985 1.00 66.69 206 LYS A O 1
ATOM 1720 N N . GLU A 1 207 ? -37.954 -7.305 42.450 1.00 63.31 207 GLU A N 1
ATOM 1721 C CA . GLU A 1 207 ? -38.776 -8.329 41.784 1.00 63.31 207 GLU A CA 1
ATOM 1722 C C . GLU A 1 207 ? -39.205 -9.498 42.690 1.00 63.31 207 GLU A C 1
ATOM 1724 O O . GLU A 1 207 ? -39.865 -10.428 42.206 1.00 63.31 207 GLU A O 1
ATOM 1729 N N . ARG A 1 208 ? -38.870 -9.443 43.991 1.00 61.56 208 ARG A N 1
ATOM 1730 C CA . ARG A 1 208 ? -39.137 -10.491 44.999 1.00 61.56 208 ARG A CA 1
ATOM 1731 C C . ARG A 1 208 ? -38.695 -11.880 44.531 1.00 61.56 208 ARG A C 1
ATOM 1733 O O . ARG A 1 208 ? -39.436 -12.858 44.645 1.00 61.56 208 ARG A O 1
ATOM 1740 N N . ILE A 1 209 ? -37.500 -11.961 43.957 1.00 60.59 209 ILE A N 1
ATOM 1741 C CA . ILE A 1 209 ? -36.969 -13.216 43.424 1.00 60.59 209 ILE A CA 1
ATOM 1742 C C . ILE A 1 209 ? -36.530 -14.065 44.613 1.00 60.59 209 ILE A C 1
ATOM 1744 O O . ILE A 1 209 ? -35.594 -13.720 45.327 1.00 60.59 209 ILE A O 1
ATOM 1748 N N . SER A 1 210 ? -37.214 -15.182 44.831 1.00 61.03 210 SER A N 1
ATOM 1749 C CA . SER A 1 210 ? -36.822 -16.189 45.818 1.00 61.03 210 SER A CA 1
ATOM 1750 C C . SER A 1 210 ? -36.634 -17.491 45.051 1.00 61.03 210 SER A C 1
ATOM 1752 O O . SER A 1 210 ? -37.612 -18.185 44.788 1.00 61.03 210 SER A O 1
ATOM 1754 N N . PRO A 1 211 ? -35.393 -17.814 44.634 1.00 57.25 211 PRO A N 1
ATOM 1755 C CA . PRO A 1 211 ? -35.119 -19.003 43.824 1.00 57.25 211 PRO A CA 1
ATOM 1756 C C . PRO A 1 211 ? -35.645 -20.288 44.476 1.00 57.25 211 PRO A C 1
ATOM 1758 O O . PRO A 1 211 ? -36.027 -21.225 43.782 1.00 57.25 211 PRO A O 1
ATOM 1761 N N . TRP A 1 212 ? -35.730 -20.283 45.809 1.00 57.25 212 TRP A N 1
ATOM 1762 C CA . TRP A 1 212 ? -36.328 -21.328 46.621 1.00 57.25 212 TRP A CA 1
ATOM 1763 C C . TRP A 1 212 ? -37.537 -20.789 47.383 1.00 57.25 212 TRP A C 1
ATOM 1765 O O . TRP A 1 212 ? -37.394 -19.953 48.275 1.00 57.25 212 TRP A O 1
ATOM 1775 N N . GLN A 1 213 ? -38.721 -21.315 47.079 1.00 55.47 213 GLN A N 1
ATOM 1776 C CA . GLN A 1 213 ? -39.907 -21.159 47.921 1.00 55.47 213 GLN A CA 1
ATOM 1777 C C . GLN A 1 213 ? -40.342 -22.542 48.409 1.00 55.47 213 GLN A C 1
ATOM 1779 O O . GLN A 1 213 ? -40.562 -23.459 47.621 1.00 55.47 213 GLN A O 1
ATOM 1784 N N . CYS A 1 214 ? -40.432 -22.712 49.732 1.00 41.50 214 CYS A N 1
ATOM 1785 C CA . CYS A 1 214 ? -40.918 -23.939 50.380 1.00 41.50 214 CYS A CA 1
ATOM 1786 C C . CYS A 1 214 ? -40.224 -25.244 49.919 1.00 41.50 214 CYS A C 1
ATOM 1788 O O . CYS A 1 214 ? -40.887 -26.259 49.701 1.00 41.50 214 CYS A O 1
ATOM 1790 N N . GLY A 1 215 ? -38.894 -25.231 49.760 1.00 55.16 215 GLY A N 1
ATOM 1791 C CA . GLY A 1 215 ? -38.113 -26.431 49.415 1.00 55.16 215 GLY A CA 1
ATOM 1792 C C . GLY A 1 215 ? -38.261 -26.904 47.965 1.00 55.16 215 GLY A C 1
ATOM 1793 O O . GLY A 1 215 ? -37.890 -28.033 47.652 1.00 55.16 215 GLY A O 1
ATOM 1794 N N . ARG A 1 216 ? -38.808 -26.062 47.078 1.00 51.72 216 ARG A N 1
ATOM 1795 C CA . ARG A 1 216 ? -38.877 -26.305 45.633 1.00 51.72 216 ARG A CA 1
ATOM 1796 C C . ARG A 1 216 ? -38.364 -25.087 44.872 1.00 51.72 216 ARG A C 1
ATOM 1798 O O . ARG A 1 216 ? -38.547 -23.949 45.309 1.00 51.72 216 ARG A O 1
ATOM 1805 N N . LEU A 1 217 ? -37.737 -25.344 43.728 1.00 58.25 217 LEU A N 1
ATOM 1806 C CA . LEU A 1 217 ? -37.309 -24.304 42.800 1.00 58.25 217 LEU A CA 1
ATOM 1807 C C . LEU A 1 217 ? -38.526 -23.641 42.156 1.00 58.25 217 LEU A C 1
ATOM 1809 O O . LEU A 1 217 ? -39.322 -24.306 41.488 1.00 58.25 217 LEU A O 1
ATOM 1813 N N . ASP A 1 218 ? -38.653 -22.330 42.337 1.00 67.38 218 ASP A N 1
ATOM 1814 C CA . ASP A 1 218 ? -39.650 -21.549 41.616 1.00 67.38 218 ASP A CA 1
ATOM 1815 C C . ASP A 1 218 ? -39.136 -21.253 40.200 1.00 67.38 218 ASP A C 1
ATOM 1817 O O . ASP A 1 218 ? -38.210 -20.464 39.987 1.00 67.38 218 ASP A O 1
ATOM 1821 N N . LEU A 1 219 ? -39.761 -21.898 39.215 1.00 61.00 219 LEU A N 1
ATOM 1822 C CA . LEU A 1 219 ? -39.446 -21.739 37.795 1.00 61.00 219 LEU A CA 1
ATOM 1823 C C . LEU A 1 219 ? -39.615 -20.287 37.326 1.00 61.00 219 LEU A C 1
ATOM 1825 O O . LEU A 1 219 ? -38.900 -19.852 36.424 1.00 61.00 219 LEU A O 1
ATOM 1829 N N . ILE A 1 220 ? -40.514 -19.516 37.944 1.00 67.44 220 ILE A N 1
ATOM 1830 C CA . ILE A 1 220 ? -40.721 -18.105 37.602 1.00 67.44 220 ILE A CA 1
ATOM 1831 C C . ILE A 1 220 ? -39.520 -17.278 38.067 1.00 67.44 220 ILE A C 1
ATOM 1833 O O . ILE A 1 220 ? -38.972 -16.491 37.292 1.00 67.44 220 ILE A O 1
ATOM 1837 N N . SER A 1 221 ? -39.067 -17.487 39.302 1.00 66.25 221 SER A N 1
ATOM 1838 C CA . SER A 1 221 ? -37.846 -16.877 39.833 1.00 66.25 221 SER A CA 1
ATOM 1839 C C . SER A 1 221 ? -36.600 -17.280 39.034 1.00 66.25 221 SER A C 1
ATOM 1841 O O . SER A 1 221 ? -35.739 -16.435 38.785 1.00 66.25 221 SER A O 1
ATOM 1843 N N . LEU A 1 222 ? -36.530 -18.523 38.544 1.00 69.81 222 LEU A N 1
ATOM 1844 C CA . LEU A 1 222 ? -35.435 -18.993 37.690 1.00 69.81 222 LEU A CA 1
ATOM 1845 C C . LEU A 1 222 ? -35.427 -18.312 36.315 1.00 69.81 222 LEU A C 1
ATOM 1847 O O . LEU A 1 222 ? -34.381 -17.859 35.854 1.00 69.81 222 LEU A O 1
ATOM 1851 N N . LEU A 1 223 ? -36.588 -18.201 35.666 1.00 69.38 223 LEU A N 1
ATOM 1852 C CA . LEU A 1 223 ? -36.713 -17.530 34.370 1.00 69.38 223 LEU A CA 1
ATOM 1853 C C . LEU A 1 223 ? -36.407 -16.032 34.474 1.00 69.38 223 LEU A C 1
ATOM 1855 O O . LEU A 1 223 ? -35.770 -15.472 33.579 1.00 69.38 223 LEU A O 1
ATOM 1859 N N . LYS A 1 224 ? -36.794 -15.385 35.581 1.00 71.12 224 LYS A N 1
ATOM 1860 C CA . LYS A 1 224 ? -36.389 -14.006 35.885 1.00 71.12 224 LYS A CA 1
ATOM 1861 C C . LYS A 1 224 ? -34.871 -13.898 36.021 1.00 71.12 224 LYS A C 1
ATOM 1863 O O . LYS A 1 224 ? -34.276 -13.052 35.361 1.00 71.12 224 LYS A O 1
ATOM 1868 N N . LEU A 1 225 ? -34.237 -14.793 36.783 1.00 70.31 225 LEU A N 1
ATOM 1869 C CA . LEU A 1 225 ? -32.779 -14.840 36.937 1.00 70.31 225 LEU A CA 1
ATOM 1870 C C . LEU A 1 225 ? -32.065 -15.013 35.587 1.00 70.31 225 LEU A C 1
ATOM 1872 O O . LEU A 1 225 ? -31.111 -14.299 35.287 1.00 70.31 225 LEU A O 1
ATOM 1876 N N . TRP A 1 226 ? -32.554 -15.922 34.743 1.00 71.88 226 TRP A N 1
ATOM 1877 C CA . TRP A 1 226 ? -32.016 -16.147 33.400 1.00 71.88 226 TRP A CA 1
ATOM 1878 C C . TRP A 1 226 ? -32.158 -14.913 32.513 1.00 71.88 226 TRP A C 1
ATOM 1880 O O . TRP A 1 226 ? -31.208 -14.533 31.829 1.00 71.88 226 TRP A O 1
ATOM 1890 N N . ARG A 1 227 ? -33.309 -14.235 32.561 1.00 79.31 227 ARG A N 1
ATOM 1891 C CA . ARG A 1 227 ? -33.517 -12.964 31.859 1.00 79.31 227 ARG A CA 1
ATOM 1892 C C . ARG A 1 227 ? -32.509 -11.907 32.315 1.00 79.31 227 ARG A C 1
ATOM 1894 O O . ARG A 1 227 ? -31.954 -11.220 31.464 1.00 79.31 227 ARG A O 1
ATOM 1901 N N . PHE A 1 228 ? -32.226 -11.806 33.613 1.00 72.31 228 PHE A N 1
ATOM 1902 C CA . PHE A 1 228 ? -31.246 -10.855 34.148 1.00 72.31 228 PHE A CA 1
ATOM 1903 C C . PHE A 1 228 ? -29.804 -11.202 33.793 1.00 72.31 228 PHE A C 1
ATOM 1905 O O . PHE A 1 228 ? -29.028 -10.313 33.433 1.00 72.31 228 PHE A O 1
ATOM 1912 N N . ALA A 1 229 ? -29.449 -12.485 33.810 1.00 72.19 229 ALA A N 1
ATOM 1913 C CA . ALA A 1 229 ? -28.147 -12.950 33.350 1.00 72.19 229 ALA A CA 1
ATOM 1914 C C . ALA A 1 229 ? -27.937 -12.606 31.868 1.00 72.19 229 ALA A C 1
ATOM 1916 O O . ALA A 1 229 ? -26.904 -12.045 31.499 1.00 72.19 229 ALA A O 1
ATOM 1917 N N . LEU A 1 230 ? -28.948 -12.861 31.033 1.00 75.44 230 LEU A N 1
ATOM 1918 C CA . LEU A 1 230 ? -28.926 -12.533 29.610 1.00 75.44 230 LEU A CA 1
ATOM 1919 C C . LEU A 1 230 ? -28.914 -11.024 29.360 1.00 75.44 230 LEU A C 1
ATOM 1921 O O . LEU A 1 230 ? -28.177 -10.576 28.490 1.00 75.44 230 LEU A O 1
ATOM 1925 N N . GLN A 1 231 ? -29.659 -10.227 30.127 1.00 75.00 231 GLN A N 1
ATOM 1926 C CA . GLN A 1 231 ? -29.610 -8.765 30.041 1.00 75.00 231 GLN A CA 1
ATOM 1927 C C . GLN A 1 231 ? -28.245 -8.222 30.451 1.00 75.00 231 GLN A C 1
ATOM 1929 O O . GLN A 1 231 ? -27.692 -7.399 29.739 1.00 75.00 231 GLN A O 1
ATOM 1934 N N . THR A 1 232 ? -27.652 -8.735 31.528 1.00 70.56 232 THR A N 1
ATOM 1935 C CA . THR A 1 232 ? -26.313 -8.329 31.977 1.00 70.56 232 THR A CA 1
ATOM 1936 C C . THR A 1 232 ? -25.249 -8.684 30.939 1.00 70.56 232 THR A C 1
ATOM 1938 O O . THR A 1 232 ? -24.341 -7.893 30.676 1.00 70.56 232 THR A O 1
ATOM 1941 N N . LEU A 1 233 ? -25.352 -9.865 30.324 1.00 68.62 233 LEU A N 1
ATOM 1942 C CA . LEU A 1 233 ? -24.490 -10.265 29.214 1.00 68.62 233 LEU A CA 1
ATOM 1943 C C . LEU A 1 233 ? -24.712 -9.364 28.003 1.00 68.62 233 LEU A C 1
ATOM 1945 O O . LEU A 1 233 ? -23.747 -8.863 27.435 1.00 68.62 233 LEU A O 1
ATOM 1949 N N . ASN A 1 234 ? -25.966 -9.104 27.646 1.00 71.25 234 ASN A N 1
ATOM 1950 C CA . ASN A 1 234 ? -26.302 -8.257 26.518 1.00 71.25 234 ASN A CA 1
ATOM 1951 C C . ASN A 1 234 ? -25.838 -6.816 26.738 1.00 71.25 234 ASN A C 1
ATOM 1953 O O . ASN A 1 234 ? -25.235 -6.261 25.835 1.00 71.25 234 ASN A O 1
ATOM 1957 N N . ASP A 1 235 ? -26.013 -6.222 27.918 1.00 69.69 235 ASP A N 1
ATOM 1958 C CA . ASP A 1 235 ? -25.499 -4.888 28.245 1.00 69.69 235 ASP A CA 1
ATOM 1959 C C . ASP A 1 235 ? -23.967 -4.853 28.181 1.00 69.69 235 ASP A C 1
ATOM 1961 O O . ASP A 1 235 ? -23.400 -3.920 27.620 1.00 69.69 235 ASP A O 1
ATOM 1965 N N . LYS A 1 236 ? -23.270 -5.890 28.662 1.00 67.50 236 LYS A N 1
ATOM 1966 C CA . LYS A 1 236 ? -21.805 -5.979 28.534 1.00 67.50 236 LYS A CA 1
ATOM 1967 C C . LYS A 1 236 ? -21.333 -6.172 27.085 1.00 67.50 236 LYS A C 1
ATOM 1969 O O . LYS A 1 236 ? -20.244 -5.708 26.750 1.00 67.50 236 LYS A O 1
ATOM 1974 N N . ILE A 1 237 ? -22.123 -6.838 26.239 1.00 62.88 237 ILE A N 1
ATOM 1975 C CA . ILE A 1 237 ? -21.800 -7.127 24.830 1.00 62.88 237 ILE A CA 1
ATOM 1976 C C . ILE A 1 237 ? -22.181 -5.957 23.904 1.00 62.88 237 ILE A C 1
ATOM 1978 O O . ILE A 1 237 ? -21.402 -5.594 23.027 1.00 62.88 237 ILE A O 1
ATOM 1982 N N . THR A 1 238 ? -23.352 -5.344 24.097 1.00 60.97 238 THR A N 1
ATOM 1983 C CA . THR A 1 238 ? -23.882 -4.247 23.262 1.00 60.97 238 THR A CA 1
ATOM 1984 C C . THR A 1 238 ? -23.448 -2.862 23.731 1.00 60.97 238 THR A C 1
ATOM 1986 O O . THR A 1 238 ? -23.362 -1.955 22.905 1.00 60.97 238 THR A O 1
ATOM 1989 N N . LYS A 1 239 ? -23.091 -2.686 25.011 1.00 53.44 239 LYS A N 1
ATOM 1990 C CA . LYS A 1 239 ? -22.458 -1.466 25.537 1.00 53.44 239 LYS A CA 1
ATOM 1991 C C . LYS A 1 239 ? -21.049 -1.781 26.058 1.00 53.44 239 LYS A C 1
ATOM 1993 O O . LYS A 1 239 ? -20.821 -1.809 27.270 1.00 53.44 239 LYS A O 1
ATOM 1998 N N . PRO A 1 240 ? -20.048 -1.973 25.181 1.00 44.75 240 PRO A N 1
ATOM 1999 C CA . PRO A 1 240 ? -18.655 -1.960 25.609 1.00 44.75 240 PRO A CA 1
ATOM 2000 C C . PRO A 1 240 ? -18.316 -0.551 26.115 1.00 44.75 240 PRO A C 1
ATOM 2002 O O . PRO A 1 240 ? -18.000 0.308 25.302 1.00 44.75 240 PRO A O 1
ATOM 2005 N N . LYS A 1 241 ? -18.435 -0.303 27.433 1.00 48.94 241 LYS A N 1
ATOM 2006 C CA . LYS A 1 241 ? -18.089 0.949 28.148 1.00 48.94 241 LYS A CA 1
ATOM 2007 C C . LYS A 1 241 ? -17.948 2.166 27.219 1.00 48.94 241 LYS A C 1
ATOM 2009 O O . LYS A 1 241 ? -16.841 2.638 26.957 1.00 48.94 241 LYS A O 1
ATOM 2014 N N . THR A 1 242 ? -19.072 2.701 26.751 1.00 37.59 242 THR A N 1
ATOM 2015 C CA . THR A 1 242 ? -19.131 4.130 26.454 1.00 37.59 242 THR A CA 1
ATOM 2016 C C . THR A 1 242 ? -19.036 4.800 27.814 1.00 37.59 242 THR A C 1
ATOM 2018 O O . THR A 1 242 ? -19.979 4.751 28.599 1.00 37.59 242 THR A O 1
ATOM 2021 N N . ILE A 1 243 ? -17.851 5.306 28.146 1.00 42.78 243 ILE A N 1
ATOM 2022 C CA . ILE A 1 243 ? -17.662 6.181 29.298 1.00 42.78 243 ILE A CA 1
ATOM 2023 C C . ILE A 1 243 ? -18.563 7.383 29.024 1.00 42.78 243 ILE A C 1
ATOM 2025 O O . ILE A 1 243 ? -18.241 8.227 28.190 1.00 42.78 243 ILE A O 1
ATOM 2029 N N . GLN A 1 244 ? -19.738 7.406 29.649 1.00 38.56 244 GLN A N 1
ATOM 2030 C CA . GLN A 1 244 ? -20.482 8.642 29.781 1.00 38.56 244 GLN A CA 1
ATOM 2031 C C . GLN A 1 244 ? -19.624 9.555 30.651 1.00 38.56 244 GLN A C 1
ATOM 2033 O O . GLN A 1 244 ? -19.147 9.171 31.717 1.00 38.56 244 GLN A O 1
ATOM 2038 N N . HIS A 1 245 ? -19.350 10.732 30.112 1.00 40.16 245 HIS A N 1
ATOM 2039 C CA . HIS A 1 245 ? -18.356 11.694 30.568 1.00 40.16 245 HIS A CA 1
ATOM 2040 C C . HIS A 1 245 ? -18.723 12.407 31.886 1.00 40.16 245 HIS A C 1
ATOM 2042 O O . HIS A 1 245 ? -18.238 13.508 32.113 1.00 40.16 245 HIS A O 1
ATOM 2048 N N . GLN A 1 246 ? -19.577 11.828 32.737 1.00 44.12 246 GLN A N 1
ATOM 2049 C CA . GLN A 1 246 ? -20.164 12.548 33.875 1.00 44.12 246 GLN A CA 1
ATOM 2050 C C . GLN A 1 246 ? -19.801 12.031 35.273 1.00 44.12 246 GLN A C 1
ATOM 2052 O O . GLN A 1 246 ? -19.909 12.818 36.201 1.00 44.12 246 GLN A O 1
ATOM 2057 N N . ASP A 1 247 ? -19.245 10.822 35.438 1.00 37.44 247 ASP A N 1
ATOM 2058 C CA . ASP A 1 247 ? -18.982 10.278 36.792 1.00 37.44 247 ASP A CA 1
ATOM 2059 C C . ASP A 1 247 ? -17.500 9.974 37.099 1.00 37.44 247 ASP A C 1
ATOM 2061 O O . ASP A 1 247 ? -17.176 9.292 38.069 1.00 37.44 247 ASP A O 1
ATOM 2065 N N . LEU A 1 248 ? -16.564 10.470 36.283 1.00 41.16 248 LEU A N 1
ATOM 2066 C CA . LEU A 1 248 ? -15.117 10.345 36.529 1.00 41.16 248 LEU A CA 1
ATOM 2067 C C . LEU A 1 248 ? -14.400 11.698 36.467 1.00 41.16 248 LEU A C 1
ATOM 2069 O O . LEU A 1 248 ? -13.265 11.787 35.992 1.00 41.16 248 LEU A O 1
ATOM 2073 N N . GLU A 1 249 ? -15.002 12.744 37.034 1.00 45.12 249 GLU A N 1
ATOM 2074 C CA . GLU A 1 249 ? -14.210 13.827 37.628 1.00 45.12 249 GLU A CA 1
ATOM 2075 C C . GLU A 1 249 ? -13.468 13.276 38.855 1.00 45.12 249 GLU A C 1
ATOM 2077 O O . GLU A 1 249 ? -13.739 13.593 40.007 1.00 45.12 249 GLU A O 1
ATOM 2082 N N . SER A 1 250 ? -12.513 12.379 38.605 1.00 48.09 250 SER A N 1
ATOM 2083 C CA . SER A 1 250 ? -11.517 12.032 39.600 1.00 48.09 250 SER A CA 1
ATOM 2084 C C . SER A 1 250 ? -10.636 13.264 39.781 1.00 48.09 250 SER A C 1
ATOM 2086 O O . SER A 1 250 ? -9.784 13.600 38.958 1.00 48.09 250 SER A O 1
ATOM 2088 N N . GLU A 1 251 ? -10.864 13.948 40.888 1.00 50.44 251 GLU A N 1
ATOM 2089 C CA . GLU A 1 251 ? -10.070 15.036 41.463 1.00 50.44 251 GLU A CA 1
ATOM 2090 C C . GLU A 1 251 ? -8.544 14.756 41.405 1.00 50.44 251 GLU A C 1
ATOM 2092 O O . GLU A 1 251 ? -7.708 15.657 41.295 1.00 50.44 251 GLU A O 1
ATOM 2097 N N . SER A 1 252 ? -8.172 13.471 41.352 1.00 55.25 252 SER A N 1
ATOM 2098 C CA . SER A 1 252 ? -6.821 12.955 41.107 1.00 55.25 252 SER A CA 1
ATOM 2099 C C . SER A 1 252 ? -6.238 13.300 39.725 1.00 55.25 252 SER A C 1
ATOM 2101 O O . SER A 1 252 ? -5.08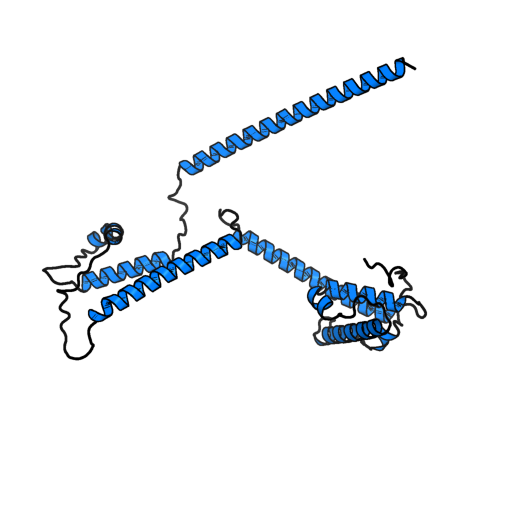1 13.711 39.640 1.00 55.25 252 SER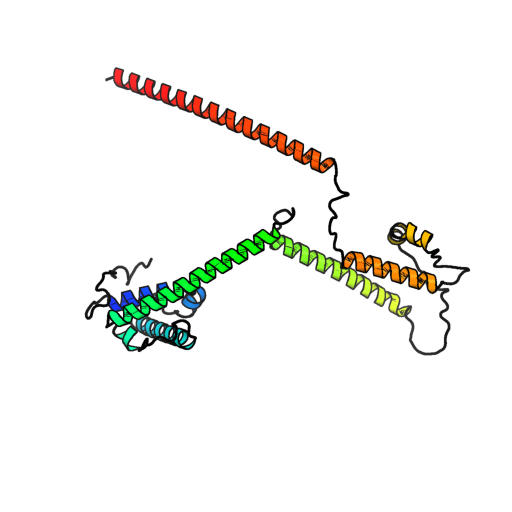 A O 1
ATOM 2103 N N . LEU A 1 253 ? -6.995 13.174 38.633 1.00 58.78 253 LEU A N 1
ATOM 2104 C CA . LEU A 1 253 ? -6.484 13.433 37.279 1.00 58.78 253 LEU A CA 1
ATOM 2105 C C . LEU A 1 253 ? -6.363 14.933 36.998 1.00 58.78 253 LEU A C 1
ATOM 2107 O O . LEU A 1 253 ? -5.344 15.365 36.465 1.00 58.78 253 LEU A O 1
ATOM 2111 N N . SER A 1 254 ? -7.340 15.732 37.434 1.00 73.81 254 SER A N 1
ATOM 2112 C CA . SER A 1 254 ? -7.294 17.196 37.296 1.00 73.81 254 SER A CA 1
ATOM 2113 C C . SER A 1 254 ? -6.123 17.804 38.083 1.00 73.81 254 SER A C 1
ATOM 2115 O O . SER A 1 254 ? -5.350 18.604 37.551 1.00 73.81 254 SER A O 1
ATOM 2117 N N . SER A 1 255 ? -5.892 17.340 39.318 1.00 76.25 255 SER A N 1
ATOM 2118 C CA . SER A 1 255 ? -4.734 17.774 40.114 1.00 76.25 255 SER A CA 1
ATOM 2119 C C . SER A 1 255 ? -3.394 17.314 39.529 1.00 76.25 255 SER A C 1
ATOM 2121 O O . SER A 1 255 ? -2.405 18.042 39.623 1.00 76.25 255 SER A O 1
ATOM 2123 N N . THR A 1 256 ? -3.345 16.146 38.881 1.00 71.69 256 THR A N 1
ATOM 2124 C CA . THR A 1 256 ? -2.130 15.663 38.205 1.00 71.69 256 THR A CA 1
ATOM 2125 C C . THR A 1 256 ? -1.828 16.473 36.944 1.00 71.69 256 THR A C 1
ATOM 2127 O O . THR A 1 256 ? -0.678 16.852 36.730 1.00 71.69 256 THR A O 1
ATOM 2130 N N . ILE A 1 257 ? -2.848 16.805 36.146 1.00 76.06 257 ILE A N 1
ATOM 2131 C CA . ILE A 1 257 ? -2.706 17.666 34.962 1.00 76.06 257 ILE A CA 1
ATOM 2132 C C . ILE A 1 257 ? -2.181 19.045 35.371 1.00 76.06 257 ILE A C 1
ATOM 2134 O O . ILE A 1 257 ? -1.195 19.508 34.803 1.00 76.06 257 ILE A O 1
ATOM 2138 N N . LYS A 1 258 ? -2.745 19.647 36.422 1.00 79.62 258 LYS A N 1
ATOM 2139 C CA . LYS A 1 258 ? -2.301 20.954 36.923 1.00 79.62 258 LYS A CA 1
ATOM 2140 C C . LYS A 1 258 ? -0.833 20.951 37.373 1.00 79.62 258 LYS A C 1
ATOM 2142 O O . LYS A 1 258 ? -0.078 21.853 37.021 1.00 79.62 258 LYS A O 1
ATOM 2147 N N . LYS A 1 259 ? -0.390 19.899 38.076 1.00 81.56 259 LYS A N 1
ATOM 2148 C CA . LYS A 1 259 ? 1.027 19.727 38.458 1.00 81.56 259 LYS A CA 1
ATOM 2149 C C . LYS A 1 259 ? 1.947 19.594 37.242 1.00 81.56 259 LYS A C 1
ATOM 2151 O O . LYS A 1 259 ? 3.044 20.147 37.232 1.00 81.56 259 LYS A O 1
ATOM 2156 N N . LEU A 1 260 ? 1.516 18.870 36.209 1.00 80.38 260 LEU A N 1
ATOM 2157 C CA . LEU A 1 260 ? 2.291 18.727 34.973 1.00 80.38 260 LEU A CA 1
ATOM 2158 C C . LEU A 1 260 ? 2.397 20.052 34.209 1.00 80.38 260 LEU A C 1
ATOM 2160 O O . LEU A 1 260 ? 3.462 20.363 33.677 1.00 80.38 260 LEU A O 1
ATOM 2164 N N . GLU A 1 261 ? 1.333 20.854 34.188 1.00 87.31 261 GLU A N 1
ATOM 2165 C CA . GLU A 1 261 ? 1.347 22.197 33.601 1.00 87.31 261 GLU A CA 1
ATOM 2166 C C . GLU A 1 261 ? 2.316 23.131 34.338 1.00 87.31 261 GLU A C 1
ATOM 2168 O O . GLU A 1 261 ? 3.120 23.810 33.694 1.00 87.31 261 GLU A O 1
ATOM 2173 N N . GLU A 1 262 ? 2.315 23.112 35.674 1.00 88.69 262 GLU A N 1
ATOM 2174 C CA . GLU A 1 262 ? 3.264 23.868 36.503 1.00 88.69 262 GLU A CA 1
ATOM 2175 C C . GLU A 1 262 ? 4.720 23.460 36.219 1.00 88.69 262 GLU A C 1
ATOM 2177 O O . GLU A 1 262 ? 5.579 24.318 35.996 1.00 88.69 262 GLU A O 1
ATOM 2182 N N . HIS A 1 263 ? 5.000 22.155 36.128 1.00 86.25 263 HIS A N 1
ATOM 2183 C CA . HIS A 1 263 ? 6.332 21.647 35.783 1.00 86.25 263 HIS A CA 1
ATOM 2184 C C . HIS A 1 263 ? 6.783 22.090 34.382 1.00 86.25 263 HIS A C 1
ATOM 2186 O O . HIS A 1 263 ? 7.955 22.415 34.174 1.00 86.25 263 HIS A O 1
ATOM 2192 N N . LEU A 1 264 ? 5.867 22.134 33.414 1.00 90.50 264 LEU A N 1
ATOM 2193 C CA . LEU A 1 264 ? 6.164 22.560 32.046 1.00 90.50 264 LEU A CA 1
ATOM 2194 C C . LEU A 1 264 ? 6.502 24.059 31.992 1.00 90.50 264 LEU A C 1
ATOM 2196 O O . LEU A 1 264 ? 7.430 24.464 31.283 1.00 90.50 264 LEU A O 1
ATOM 2200 N N . ILE A 1 265 ? 5.794 24.885 32.767 1.00 91.88 265 ILE A N 1
ATOM 2201 C CA . ILE A 1 265 ? 6.091 26.318 32.906 1.00 91.88 265 ILE A CA 1
ATOM 2202 C C . ILE A 1 265 ? 7.488 26.523 33.505 1.00 91.88 265 ILE A C 1
ATOM 2204 O O . ILE A 1 265 ? 8.266 27.323 32.973 1.00 91.88 265 ILE A O 1
ATOM 2208 N N . GLU A 1 266 ? 7.841 25.773 34.549 1.00 90.62 266 GLU A N 1
ATOM 2209 C CA . GLU A 1 266 ? 9.156 25.880 35.187 1.00 90.62 266 GLU A CA 1
ATOM 2210 C C . GLU A 1 266 ? 10.287 25.440 34.244 1.00 90.62 266 GLU A C 1
ATOM 2212 O O . GLU A 1 266 ? 11.283 26.149 34.093 1.00 90.62 266 GLU A O 1
ATOM 2217 N N . GLN A 1 267 ? 10.108 24.348 33.494 1.00 90.31 267 GLN A N 1
ATOM 2218 C CA . GLN A 1 267 ? 11.090 23.937 32.483 1.00 90.31 267 GLN A CA 1
ATOM 2219 C C . GLN A 1 267 ? 11.288 24.994 31.390 1.00 90.31 267 GLN A C 1
ATOM 2221 O O . GLN A 1 267 ? 12.423 25.284 31.002 1.00 90.31 267 GLN A O 1
ATOM 2226 N N . LYS A 1 268 ? 10.211 25.633 30.915 1.00 91.94 268 LYS A N 1
ATOM 2227 C CA . LYS A 1 268 ? 10.321 26.748 29.958 1.00 91.94 268 LYS A CA 1
ATOM 2228 C C . LYS A 1 268 ? 11.113 27.920 30.538 1.00 91.94 268 LYS A C 1
ATOM 2230 O O . LYS A 1 268 ? 11.893 28.546 29.816 1.00 91.94 268 LYS A O 1
ATOM 2235 N N . ARG A 1 269 ? 10.946 28.213 31.831 1.00 89.75 269 ARG A N 1
ATOM 2236 C CA . ARG A 1 269 ? 11.696 29.265 32.529 1.00 89.75 269 ARG A CA 1
ATOM 2237 C C . ARG A 1 269 ? 13.188 28.934 32.611 1.00 89.75 269 ARG A C 1
ATOM 2239 O O . ARG A 1 269 ? 14.007 29.804 32.314 1.00 89.75 269 ARG A O 1
ATOM 2246 N N . GLN A 1 270 ? 13.531 27.687 32.926 1.00 91.12 270 GLN A N 1
ATOM 2247 C CA . GLN A 1 270 ? 14.918 27.209 32.976 1.00 91.12 270 GLN A CA 1
ATOM 2248 C C . GLN A 1 270 ? 15.598 27.230 31.603 1.00 91.12 270 GLN A C 1
ATOM 2250 O O . GLN A 1 270 ? 16.729 27.689 31.473 1.00 91.12 270 GLN A O 1
ATOM 2255 N N . ILE A 1 271 ? 14.907 26.814 30.539 1.00 90.38 271 ILE A N 1
ATOM 2256 C CA . ILE A 1 271 ? 15.453 26.903 29.175 1.00 90.38 271 ILE A CA 1
ATOM 2257 C C . ILE A 1 271 ? 15.741 28.363 28.807 1.00 90.38 271 ILE A C 1
ATOM 2259 O O . ILE A 1 271 ? 16.781 28.671 28.219 1.00 90.38 271 ILE A O 1
ATOM 2263 N N . LYS A 1 272 ? 14.855 29.288 29.195 1.00 91.88 272 LYS A N 1
ATOM 2264 C CA . LYS A 1 272 ? 15.057 30.717 28.952 1.00 91.88 272 LYS A CA 1
ATOM 2265 C C . LYS A 1 272 ? 16.279 31.254 29.706 1.00 91.88 272 LYS A C 1
ATOM 2267 O O . LYS A 1 272 ? 17.074 31.968 29.095 1.00 91.88 272 LYS A O 1
ATOM 2272 N N . SER A 1 273 ? 16.484 30.892 30.973 1.00 91.69 273 SER A N 1
ATOM 2273 C CA . SER A 1 273 ? 17.674 31.324 31.725 1.00 91.69 273 SER A CA 1
ATOM 2274 C C . SER A 1 273 ? 18.970 30.740 31.152 1.00 91.69 273 SER A C 1
ATOM 2276 O O . SER A 1 273 ? 19.939 31.479 30.975 1.00 91.69 273 SER A O 1
ATOM 2278 N N . LEU A 1 274 ? 18.975 29.463 30.756 1.00 92.44 274 LEU A N 1
ATOM 2279 C CA . LEU A 1 274 ? 20.118 28.839 30.083 1.00 92.44 274 LEU A CA 1
ATOM 2280 C C . LEU A 1 274 ? 20.438 29.520 28.749 1.00 92.44 274 LEU A C 1
ATOM 2282 O O . LEU A 1 274 ? 21.607 29.742 28.441 1.00 92.44 274 LEU A O 1
ATOM 2286 N N . SER A 1 275 ? 19.421 29.915 27.978 1.00 92.00 275 SER A N 1
ATOM 2287 C CA . SER A 1 275 ? 19.632 30.661 26.732 1.00 92.00 275 SER A CA 1
ATOM 2288 C C . SER A 1 275 ? 20.287 32.028 26.974 1.00 92.00 275 SER A C 1
ATOM 2290 O O . SER A 1 275 ? 21.186 32.422 26.232 1.00 92.00 275 SER A O 1
ATOM 2292 N N . MET A 1 276 ? 19.901 32.725 28.049 1.00 90.25 276 MET A N 1
ATOM 2293 C CA . MET A 1 276 ? 20.508 34.000 28.442 1.00 90.25 276 MET A CA 1
ATOM 2294 C C . MET A 1 276 ? 21.959 33.813 28.889 1.00 90.25 276 MET A C 1
ATOM 2296 O O . MET A 1 276 ? 22.831 34.570 28.464 1.00 90.25 276 MET A O 1
ATOM 2300 N N . LEU A 1 277 ? 22.229 32.780 29.692 1.00 93.81 277 LEU A N 1
ATOM 2301 C CA . LEU A 1 277 ? 23.583 32.440 30.121 1.00 93.81 277 LEU A CA 1
ATOM 2302 C C . LEU A 1 277 ? 24.475 32.111 28.921 1.00 93.81 277 LEU A C 1
ATOM 2304 O O . LEU A 1 277 ? 25.580 32.634 28.818 1.00 93.81 277 LEU A O 1
ATOM 2308 N N . ASN A 1 278 ? 23.979 31.305 27.983 1.00 92.62 278 ASN A N 1
ATOM 2309 C CA . ASN A 1 278 ? 24.716 30.948 26.776 1.00 92.62 278 ASN A CA 1
ATOM 2310 C C . ASN A 1 278 ? 25.059 32.187 25.933 1.00 92.62 278 ASN A C 1
ATOM 2312 O O . ASN A 1 278 ? 26.199 32.354 25.506 1.00 92.62 278 ASN A O 1
ATOM 2316 N N . ASN A 1 279 ? 24.107 33.109 25.759 1.00 92.00 279 ASN A N 1
ATOM 2317 C CA . ASN A 1 279 ? 24.364 34.373 25.067 1.00 92.00 279 ASN A CA 1
ATOM 2318 C C . ASN A 1 279 ? 25.428 35.217 25.787 1.00 92.00 279 ASN A C 1
ATOM 2320 O O . ASN A 1 279 ? 26.312 35.766 25.134 1.00 92.00 279 ASN A O 1
ATOM 2324 N N . SER A 1 280 ? 25.389 35.282 27.122 1.00 93.31 280 SER A N 1
ATOM 2325 C CA . SER A 1 280 ? 26.394 36.000 27.916 1.00 93.31 280 SER A CA 1
ATOM 2326 C C . SER A 1 280 ? 27.790 35.381 27.789 1.00 93.31 280 SER A C 1
ATOM 2328 O O . SER A 1 280 ? 28.764 36.099 27.561 1.00 93.31 280 SER A O 1
ATOM 2330 N N . LEU A 1 281 ? 27.897 34.052 27.859 1.00 93.56 281 LEU A N 1
ATOM 2331 C CA . LEU A 1 281 ? 29.163 33.341 27.667 1.00 93.56 281 LEU A CA 1
ATOM 2332 C C . LEU A 1 281 ? 29.715 33.547 26.256 1.00 93.56 281 LEU A C 1
ATOM 2334 O O . LEU A 1 281 ? 30.914 33.762 26.088 1.00 93.56 281 LEU A O 1
ATOM 2338 N N . ARG A 1 282 ? 28.842 33.545 25.247 1.00 92.06 282 ARG A N 1
ATOM 2339 C CA . ARG A 1 282 ? 29.223 33.810 23.859 1.00 92.06 282 ARG A CA 1
ATOM 2340 C C . ARG A 1 282 ? 29.761 35.229 23.673 1.00 92.06 282 ARG A C 1
ATOM 2342 O O . ARG A 1 282 ? 30.748 35.403 22.966 1.00 92.06 282 ARG A O 1
ATOM 2349 N N . MET A 1 283 ? 29.160 36.221 24.333 1.00 90.31 283 MET A N 1
ATOM 2350 C CA . MET A 1 283 ? 29.674 37.595 24.340 1.00 90.31 283 MET A CA 1
ATOM 2351 C C . MET A 1 283 ? 31.056 37.676 24.991 1.00 90.31 283 MET A C 1
ATOM 2353 O O . MET A 1 283 ? 31.979 38.191 24.365 1.00 90.31 283 MET A O 1
ATOM 2357 N N . ARG A 1 284 ? 31.241 37.077 26.175 1.00 94.00 284 ARG A N 1
ATOM 2358 C CA . ARG A 1 284 ? 32.556 37.052 26.840 1.00 94.00 284 ARG A CA 1
ATOM 2359 C C . ARG A 1 284 ? 33.627 36.348 26.012 1.00 94.00 284 ARG A C 1
ATOM 2361 O O . ARG A 1 284 ? 34.766 36.797 25.978 1.00 94.00 284 ARG A O 1
ATOM 2368 N N . LEU A 1 285 ? 33.278 35.260 25.328 1.00 92.69 285 LEU A N 1
ATOM 2369 C CA . LEU A 1 285 ? 34.212 34.567 24.443 1.00 92.69 285 LEU A CA 1
ATOM 2370 C C . LEU A 1 285 ? 34.648 35.463 23.274 1.00 92.69 285 LEU A C 1
ATOM 2372 O O . LEU A 1 285 ? 35.824 35.476 22.922 1.00 92.69 285 LEU A O 1
ATOM 2376 N N . ASN A 1 286 ? 33.723 36.233 22.696 1.00 91.06 286 ASN A N 1
ATOM 2377 C CA . ASN A 1 286 ? 34.042 37.191 21.637 1.00 91.06 286 ASN A CA 1
ATOM 2378 C C . ASN A 1 286 ? 34.934 38.332 22.146 1.00 91.06 286 ASN A C 1
ATOM 2380 O O . ASN A 1 286 ? 35.904 38.673 21.477 1.00 91.06 286 ASN A O 1
ATOM 2384 N N . GLU A 1 287 ? 34.654 38.878 23.331 1.00 92.88 287 GLU A N 1
ATOM 2385 C CA . GLU A 1 287 ? 35.486 39.912 23.968 1.00 92.88 287 GLU A CA 1
ATOM 2386 C C . GLU A 1 287 ? 36.917 39.415 24.218 1.00 92.88 287 GLU A C 1
ATOM 2388 O O . GLU A 1 287 ? 37.887 40.113 23.914 1.00 92.88 287 GLU A O 1
ATOM 2393 N N . ILE A 1 288 ? 37.063 38.184 24.721 1.00 93.62 288 ILE A N 1
ATOM 2394 C CA . ILE A 1 288 ? 38.371 37.548 24.923 1.00 93.62 288 ILE A CA 1
ATOM 2395 C C . ILE A 1 288 ? 39.080 37.343 23.581 1.00 93.62 288 ILE A C 1
ATOM 2397 O O . ILE A 1 288 ? 40.262 37.656 23.469 1.00 93.62 288 ILE A O 1
ATOM 2401 N N . ASN A 1 289 ? 38.377 36.861 22.554 1.00 90.00 289 ASN A N 1
ATOM 2402 C CA . ASN A 1 289 ? 38.961 36.658 21.227 1.00 90.00 289 ASN A CA 1
ATOM 2403 C C . ASN A 1 289 ? 39.445 37.970 20.596 1.00 90.00 289 ASN A C 1
ATOM 2405 O O . ASN A 1 289 ? 40.541 37.999 20.037 1.00 90.00 289 ASN A O 1
ATOM 2409 N N . GLU A 1 290 ? 38.674 39.053 20.709 1.00 89.19 290 GLU A N 1
ATOM 2410 C CA . GLU A 1 290 ? 39.108 40.377 20.247 1.00 89.19 290 GLU A CA 1
ATOM 2411 C C . GLU A 1 290 ? 40.304 40.893 21.055 1.00 89.19 290 GLU A C 1
ATOM 2413 O O . GLU A 1 290 ? 41.281 41.360 20.473 1.00 89.19 290 GLU A O 1
ATOM 2418 N N . SER A 1 291 ? 40.313 40.704 22.377 1.00 89.62 291 SER A N 1
ATOM 2419 C CA . SER A 1 291 ? 41.462 41.068 23.221 1.00 89.62 291 SER A CA 1
ATOM 2420 C C . SER A 1 291 ? 42.733 40.308 22.822 1.00 89.62 291 SER A C 1
ATOM 2422 O O . SER A 1 291 ? 43.800 40.900 22.678 1.00 89.62 291 SER A O 1
ATOM 2424 N N . VAL A 1 292 ? 42.631 38.998 22.575 1.00 87.75 292 VAL A N 1
ATOM 2425 C CA . VAL A 1 292 ? 43.751 38.168 22.098 1.00 87.75 292 VAL A CA 1
ATOM 2426 C C . VAL A 1 292 ? 44.224 38.618 20.714 1.00 87.75 292 VAL A C 1
ATOM 2428 O O . VAL A 1 292 ? 45.425 38.628 20.444 1.00 87.75 292 VAL A O 1
ATOM 2431 N N . ARG A 1 293 ? 43.301 39.008 19.829 1.00 85.12 293 ARG A N 1
ATOM 2432 C CA . ARG A 1 293 ? 43.629 39.515 18.492 1.00 85.12 293 ARG A CA 1
ATOM 2433 C C . ARG A 1 293 ? 44.390 40.838 18.558 1.00 85.12 293 ARG A C 1
ATOM 2435 O O . ARG A 1 293 ? 45.360 40.992 17.821 1.00 85.12 293 ARG A O 1
ATOM 2442 N N . LEU A 1 294 ? 43.980 41.751 19.437 1.00 83.88 294 LEU A N 1
ATOM 2443 C CA . LEU A 1 294 ? 44.671 43.020 19.675 1.00 83.88 294 LEU A CA 1
ATOM 2444 C C . LEU A 1 294 ? 46.084 42.783 20.223 1.00 83.88 294 LEU A C 1
ATOM 2446 O O . LEU A 1 294 ? 47.045 43.250 19.623 1.00 83.88 294 LEU A O 1
ATOM 2450 N N . LEU A 1 295 ? 46.230 41.935 21.247 1.00 81.94 295 LEU A N 1
ATOM 2451 C CA . LEU A 1 295 ? 47.544 41.570 21.799 1.00 81.94 295 LEU A CA 1
ATOM 2452 C C . LEU A 1 295 ? 48.476 40.932 20.758 1.00 81.94 295 LEU A C 1
ATOM 2454 O O . LEU A 1 295 ? 49.683 41.152 20.778 1.00 81.94 295 LEU A O 1
ATOM 2458 N N . LYS A 1 296 ? 47.927 40.143 19.829 1.00 77.88 296 LYS A N 1
ATOM 2459 C CA . LYS A 1 296 ? 48.702 39.530 18.743 1.00 77.88 296 LYS A CA 1
ATOM 2460 C C . LYS A 1 296 ? 49.158 40.547 17.690 1.00 77.88 296 LYS A C 1
ATOM 2462 O O . LYS A 1 296 ? 50.163 40.307 17.026 1.00 77.88 296 LYS A O 1
ATOM 2467 N N . ASN A 1 297 ? 48.424 41.644 17.521 1.00 73.69 297 ASN A N 1
ATOM 2468 C CA . ASN A 1 297 ? 48.798 42.730 16.619 1.00 73.69 297 ASN A CA 1
ATOM 2469 C C . ASN A 1 297 ? 49.822 43.679 17.259 1.00 73.69 297 ASN A C 1
ATOM 2471 O O . ASN A 1 297 ? 50.692 44.150 16.543 1.00 73.69 297 ASN A O 1
ATOM 2475 N N . ASP A 1 298 ? 49.776 43.884 18.579 1.00 69.69 298 ASP A N 1
ATOM 2476 C CA . ASP A 1 298 ? 50.756 44.701 19.318 1.00 69.69 298 ASP A CA 1
ATOM 2477 C C . ASP A 1 298 ? 52.144 44.032 19.442 1.00 69.69 298 ASP A C 1
ATOM 2479 O O . ASP A 1 298 ? 53.126 44.681 19.794 1.00 69.69 298 ASP A O 1
ATOM 2483 N N . GLN A 1 299 ? 52.246 42.727 19.156 1.00 59.44 299 GLN A N 1
ATOM 2484 C CA . GLN A 1 299 ? 53.507 41.966 19.123 1.00 59.44 299 GLN A CA 1
ATOM 2485 C C . GLN A 1 299 ? 54.167 41.900 17.729 1.00 59.44 299 GLN A C 1
ATOM 2487 O O . GLN A 1 299 ? 55.130 41.149 17.548 1.00 59.44 299 GLN A O 1
ATOM 2492 N N . LYS A 1 300 ? 53.652 42.641 16.741 1.00 48.16 300 LYS A N 1
ATOM 2493 C CA . LYS A 1 300 ? 54.194 42.747 15.378 1.00 48.16 300 LYS A CA 1
ATOM 2494 C C . LYS A 1 300 ? 54.730 44.144 15.106 1.00 48.16 300 LYS A C 1
ATOM 2496 O O . LYS A 1 300 ? 55.762 44.210 14.405 1.00 48.16 300 LYS A O 1
#

InterPro domains:
  IPR026797 HAUS augmin-like complex subunit 6 [PTHR16151] (8-95)
  IPR028163 HAUS augmin-like complex subunit 6, N-terminal [PF14661] (9-155)

Foldseek 3Di:
DDDDPLPPADPDPCLLAAPRPRLLVVVLVLLLVLVCLVPVVVSCVQLVLPPPDDPVSSLSSLVSSLVVVVVCVVVCLLHPDPLDRDSVCNVRSHDSPNVVSVSVSSVVSSVVSVVVVVVVVVVVVVVVVVVVPDDDDPQDPVNVVVVVVVVVVVVVVVVVVVVVVCVVCVVVVDDPDDDDDDPQQQPPPPDDPVVNCVVCVVVCVVVVQDCDDPRHGDVVSVVVVVVVVVVVVCCVVVCVDPPPPPPPPPVVVVVVVVVVVVVVVVVVVVVVVVVVVVVVVVVVVVVVVVVVVVVVVVVD

pLDDT: mean 71.79, std 15.26, range [37.34, 94.0]

Organism: NCBI:txid60492

Radius of gyration: 39.82 Å; chains: 1; bounding box: 98×88×88 Å

Sequence (300 aa):
LAKGTYSTVTFDKDVFTKGSPNSVKAMELIVWFLFKKLDDSLTTAKFTCWPILDLPSSLQFRTVAYKWLDQLKKDGYLGNTDIVLRRTLFDECQGESRWKNLAEKLSSHLYDVIDRNNELEKRIHEFHKGKHINGREKVTVEQLSFKRIKQLEDARFIWNSCLSWIRENQNNIGDYDTNKYRLNGQDISLQVPEIMMNMWEDQFQKERISPWQCGRLDLISLLKLWRFALQTLNDKITKPKTIQHQDLESESLSSTIKKLEEHLIEQKRQIKSLSMLNNSLRMRLNEINESVRLLKNDQK

Secondary structure (DSSP, 8-state):
---STTTT----TTTTSTT-TTHHHHHHHHHHHHHHHH-HHHHHHH-TT-S--SHHHHHHHHHHHHHHHHHHHHTTTT-S------HHHHHH---HHHHHHHHHHHHHHHHHHHHHHHHHHHHHHHHHHHTTSS------HHHHHHHHHHHHHHHHHHHHHHHHHHHHTTTTS----S------TTS------HHHHHHHHHHHHHHT--SEETTEE-HHHHHHHHHHHHHHHHHHHH------TTS---HHHHHHHHHHHHHHHHHHHHHHHHHHHHHHHHHHHHHHHHHHHHHHHHT-